Protein AF-A0A3P8FBD0-F1 (afdb_monomer_lite)

Sequence (269 aa):
MYCFRHLASYKILVCGGDGTVGWTLSCLDIVGQDAACNAPPIAPLPLGTGNDLSRVLRWGSGYSSADDPLTILKDVVAAEEVKLDRWTLIVRPEEDFKDETKLALELQTNASNTNEDNSIMIIMNNYFGIGIDADLSLDFHNARSENPSKFNSRIHNKGVYFKIGLRKMINRTICKDLHKQIVVIADGKIVILPPIEGLVVLNILSWGGGANPWNVEKHDDEFVRPTHYDGLLEIVGISGVVHMGQIYSGLGTGIRLAQAAHVILTFLY

Secondary structure (DSSP, 8-state):
-GGGTT-S---EEEEE-HHHHHHHHHHHHHHGGGSSSSS--EEEEE-SS--HHHHHTTS-S---TTS-HHHHHHHHHHPPP-----EEEEE--SSPPPHHHHHHHHHHHTPBP-TTSS-EEEEESSEEEEEHHHHHHHHHHHHHHH-GGG---HHHHHHHHHHHHHHHHHSPPTTTTGGGTEEEEETTEEE---S-SEEEEESSS-BTTTB-SS-TTS--TTS----TTSS-EEEEEE-SHHHHHHHHHTS---EEEEEES-EEEEE--

Foldseek 3Di:
DVVQQEPLADEAEQEEAPQSVQVVVLVLCVCLVSGNHSDYHYQYAHDDQQRQVCVQLVVDLHDDPVDDPVVVVVCRVVDDGDDFDKDKDKDADPDQDDPVRLVVCCVRQVWDDDPPGSITIHIDRWKDKDFPVVVLVVVLVVVCVVCVVQRNDSVSSVVVSVVSLVVCVVDPGPLFQVQVFKWKAAANRTWRDDGARMKMKTLGQAPDRRFGQADQVPDDPQDDRHDSPPLKIWIFGHNGSVSVVCRVVVVHHTHGTDIHNDMDMDTDD

pLDDT: mean 87.76, std 9.87, range [52.25, 98.5]

Structure (mmCIF, N/CA/C/O backbone):
data_AF-A0A3P8FBD0-F1
#
_entry.id   AF-A0A3P8FBD0-F1
#
loop_
_atom_site.group_PDB
_atom_site.id
_atom_site.type_symbol
_atom_site.label_atom_id
_atom_site.label_alt_id
_atom_site.label_comp_id
_atom_site.label_asym_id
_atom_site.label_entity_id
_atom_site.label_seq_id
_atom_site.pdbx_PDB_ins_code
_atom_site.Cartn_x
_atom_site.Cartn_y
_atom_site.Cartn_z
_atom_site.occupancy
_atom_site.B_iso_or_equiv
_atom_site.auth_seq_id
_atom_site.auth_comp_id
_atom_site.auth_asym_id
_atom_site.auth_atom_id
_atom_site.pdbx_PDB_model_num
ATOM 1 N N . MET A 1 1 ? 3.755 12.038 -21.559 1.00 59.47 1 MET A N 1
ATOM 2 C CA . MET A 1 1 ? 3.616 10.704 -22.188 1.00 59.47 1 MET A CA 1
ATOM 3 C C . MET A 1 1 ? 3.269 10.733 -23.672 1.00 59.47 1 MET A C 1
ATOM 5 O O . MET A 1 1 ? 3.667 9.806 -24.360 1.00 59.47 1 MET A O 1
ATOM 9 N N . TYR A 1 2 ? 2.640 11.790 -24.204 1.00 69.00 2 TYR A N 1
ATOM 10 C CA . TYR A 1 2 ? 2.340 11.906 -25.643 1.00 69.00 2 TYR A CA 1
ATOM 11 C C . TYR A 1 2 ? 3.522 11.639 -26.592 1.00 69.00 2 TYR A C 1
ATOM 13 O O . TYR A 1 2 ? 3.312 11.113 -27.678 1.00 69.00 2 TYR A O 1
ATOM 21 N N . CYS A 1 3 ? 4.761 11.931 -26.178 1.00 76.31 3 CYS A N 1
ATOM 22 C CA . CYS A 1 3 ? 5.963 11.657 -26.973 1.00 76.31 3 CYS A CA 1
ATOM 23 C C . CYS A 1 3 ? 6.165 10.168 -27.313 1.00 76.31 3 CYS A C 1
ATOM 25 O O . CYS A 1 3 ? 6.803 9.864 -28.314 1.00 76.31 3 CYS A O 1
ATOM 27 N N . PHE A 1 4 ? 5.624 9.249 -26.505 1.00 82.81 4 PHE A N 1
ATOM 28 C CA . PHE A 1 4 ? 5.796 7.801 -26.670 1.00 82.81 4 PHE A CA 1
ATOM 29 C C . PHE A 1 4 ? 4.550 7.102 -27.224 1.00 82.81 4 PHE A C 1
ATOM 31 O O . PHE A 1 4 ? 4.568 5.889 -27.401 1.00 82.81 4 PHE A O 1
ATOM 38 N N . ARG A 1 5 ? 3.485 7.846 -27.563 1.00 83.69 5 ARG A N 1
ATOM 39 C CA . ARG A 1 5 ? 2.193 7.271 -27.985 1.00 83.69 5 ARG A CA 1
ATOM 40 C C . ARG A 1 5 ? 2.269 6.394 -29.236 1.00 83.69 5 ARG A C 1
ATOM 42 O O . ARG A 1 5 ? 1.379 5.595 -29.461 1.00 83.69 5 ARG A O 1
ATOM 49 N N . HIS A 1 6 ? 3.303 6.545 -30.062 1.00 88.81 6 HIS A N 1
ATOM 50 C CA . HIS A 1 6 ? 3.485 5.747 -31.280 1.00 88.81 6 HIS A CA 1
ATOM 51 C C . HIS A 1 6 ? 4.394 4.526 -31.075 1.00 88.81 6 HIS A C 1
ATOM 53 O O . HIS A 1 6 ? 4.573 3.741 -32.004 1.00 88.81 6 HIS A O 1
ATOM 59 N N . LEU A 1 7 ? 4.987 4.356 -29.889 1.00 90.56 7 LEU A N 1
ATOM 60 C CA . LEU A 1 7 ? 5.794 3.181 -29.578 1.00 90.56 7 LEU A CA 1
ATOM 61 C C . LEU A 1 7 ? 4.883 2.012 -29.202 1.00 90.56 7 LEU A C 1
ATOM 63 O O . LEU A 1 7 ? 4.081 2.118 -28.280 1.00 90.56 7 LEU A O 1
ATOM 67 N N . ALA A 1 8 ? 5.049 0.884 -29.893 1.00 89.88 8 ALA A N 1
ATOM 68 C CA . ALA A 1 8 ? 4.280 -0.333 -29.630 1.00 89.88 8 ALA A CA 1
ATOM 69 C C . ALA A 1 8 ? 4.708 -1.052 -28.337 1.00 89.88 8 ALA A C 1
ATOM 71 O O . ALA A 1 8 ? 3.940 -1.828 -27.778 1.00 89.88 8 ALA A O 1
ATOM 72 N N . SER A 1 9 ? 5.934 -0.814 -27.861 1.00 91.19 9 SER A N 1
ATOM 73 C CA . SER A 1 9 ? 6.461 -1.416 -26.636 1.00 91.19 9 SER A CA 1
ATOM 74 C C . SER A 1 9 ? 7.576 -0.558 -26.044 1.00 91.19 9 SER A C 1
ATOM 76 O O . SER A 1 9 ? 8.459 -0.089 -26.767 1.00 91.19 9 SER A O 1
ATOM 78 N N . TYR A 1 10 ? 7.516 -0.337 -24.733 1.00 92.50 10 TYR A N 1
ATOM 79 C CA . TYR A 1 10 ? 8.551 0.310 -23.932 1.00 92.50 10 TYR A CA 1
ATOM 80 C C . TYR A 1 10 ? 8.331 -0.003 -22.446 1.00 92.50 10 TYR A C 1
ATOM 82 O O . TYR A 1 10 ? 7.222 -0.336 -22.034 1.00 92.50 10 TYR A O 1
ATOM 90 N N . LYS A 1 11 ? 9.387 0.139 -21.639 1.00 94.19 11 LYS A N 1
ATOM 91 C CA . LYS A 1 11 ? 9.337 0.048 -20.172 1.00 94.19 11 LYS A CA 1
ATOM 92 C C . LYS A 1 11 ? 9.642 1.417 -19.567 1.00 94.19 11 LYS A C 1
ATOM 94 O O . LYS A 1 11 ? 10.458 2.163 -20.112 1.00 94.19 11 LYS A O 1
ATOM 99 N N . ILE A 1 12 ? 9.005 1.751 -18.449 1.00 94.69 12 ILE A N 1
ATOM 100 C CA . ILE A 1 12 ? 9.185 3.037 -17.765 1.00 94.69 12 ILE A CA 1
ATOM 101 C C . ILE A 1 12 ? 9.925 2.814 -16.447 1.00 94.69 12 ILE A C 1
ATOM 103 O O . ILE A 1 12 ? 9.426 2.127 -15.563 1.00 94.69 12 ILE A O 1
ATOM 107 N N . LEU A 1 13 ? 11.086 3.445 -16.281 1.00 96.06 13 LEU A N 1
ATOM 108 C CA . LEU A 1 13 ? 11.753 3.543 -14.982 1.00 96.06 13 LEU A CA 1
ATOM 109 C C . LEU A 1 13 ? 11.182 4.737 -14.206 1.00 96.06 13 LEU A C 1
ATOM 111 O O . LEU A 1 13 ? 11.243 5.871 -14.682 1.00 96.06 13 LEU A O 1
ATOM 115 N N . VAL A 1 14 ? 10.643 4.494 -13.011 1.00 96.44 14 VAL A N 1
ATOM 116 C CA . VAL A 1 14 ? 10.040 5.527 -12.157 1.00 96.44 14 VAL A CA 1
ATOM 117 C C . VAL A 1 14 ? 10.903 5.742 -10.921 1.00 96.44 14 VAL A C 1
ATOM 119 O O . VAL A 1 14 ? 10.933 4.908 -10.023 1.00 96.44 14 VAL A O 1
ATOM 122 N N . CYS A 1 15 ? 11.594 6.876 -10.857 1.00 95.31 15 CYS A N 1
ATOM 123 C CA . CYS A 1 15 ? 12.494 7.215 -9.756 1.00 95.31 15 CYS A CA 1
ATOM 124 C C . CYS A 1 15 ? 11.756 8.013 -8.674 1.00 95.31 15 CYS A C 1
ATOM 126 O O . CYS A 1 15 ? 11.525 9.210 -8.837 1.00 95.31 15 CYS A O 1
ATOM 128 N N . GLY A 1 16 ? 11.382 7.372 -7.564 1.00 94.56 16 GLY A N 1
ATOM 129 C CA . GLY A 1 16 ? 10.575 8.023 -6.530 1.00 94.56 16 GLY A CA 1
ATOM 130 C C . GLY A 1 16 ? 10.151 7.103 -5.386 1.00 94.56 16 GLY A C 1
ATOM 131 O O . GLY A 1 16 ? 10.731 6.043 -5.174 1.00 94.56 16 GLY A O 1
ATOM 132 N N . GLY A 1 17 ? 9.152 7.535 -4.616 1.00 93.31 17 GLY A N 1
ATOM 133 C CA . GLY A 1 17 ? 8.457 6.679 -3.644 1.00 93.31 17 GLY A CA 1
ATOM 134 C C . GLY A 1 17 ? 7.112 6.185 -4.182 1.00 93.31 17 GLY A C 1
ATOM 135 O O . GLY A 1 17 ? 6.750 6.492 -5.317 1.00 93.31 17 GLY A O 1
ATOM 136 N N . ASP A 1 18 ? 6.330 5.502 -3.342 1.00 92.38 18 ASP A N 1
ATOM 137 C CA . ASP A 1 18 ? 5.018 4.944 -3.714 1.00 92.38 18 ASP A CA 1
ATOM 138 C C . ASP A 1 18 ? 4.068 5.983 -4.341 1.00 92.38 18 ASP A C 1
ATOM 140 O O . ASP A 1 18 ? 3.409 5.696 -5.335 1.00 92.38 18 ASP A O 1
ATOM 144 N N . GLY A 1 19 ? 4.061 7.224 -3.838 1.00 90.75 19 GLY A N 1
ATOM 145 C CA . GLY A 1 19 ? 3.248 8.307 -4.408 1.00 90.75 19 GLY A CA 1
ATOM 146 C C . GLY A 1 19 ? 3.644 8.698 -5.839 1.00 90.75 19 GLY A C 1
ATOM 147 O O . GLY A 1 19 ? 2.777 8.946 -6.671 1.00 90.75 19 GLY A O 1
ATOM 148 N N . THR A 1 20 ? 4.942 8.699 -6.165 1.00 93.62 20 THR A N 1
ATOM 149 C CA . THR A 1 20 ? 5.432 8.975 -7.530 1.00 93.62 20 THR A CA 1
ATOM 150 C C . THR A 1 20 ? 5.030 7.859 -8.491 1.00 93.62 20 THR A C 1
ATOM 152 O O . THR A 1 20 ? 4.658 8.120 -9.637 1.00 93.62 20 THR A O 1
ATOM 155 N N . VAL A 1 21 ? 5.076 6.613 -8.016 1.00 94.38 21 VAL A N 1
ATOM 156 C CA . VAL A 1 21 ? 4.637 5.451 -8.790 1.00 94.38 21 VAL A CA 1
ATOM 157 C C . VAL A 1 21 ? 3.129 5.508 -9.036 1.00 94.38 21 VAL A C 1
ATOM 159 O O . VAL A 1 21 ? 2.703 5.407 -10.184 1.00 94.38 21 VAL A O 1
ATOM 162 N N . GLY A 1 22 ? 2.331 5.773 -7.998 1.00 92.69 22 GLY A N 1
ATOM 163 C CA . GLY A 1 22 ? 0.877 5.921 -8.115 1.00 92.69 22 GLY A CA 1
ATOM 164 C C . GLY A 1 22 ? 0.451 7.068 -9.037 1.00 92.69 22 GLY A C 1
ATOM 165 O O . GLY A 1 22 ? -0.453 6.897 -9.854 1.00 92.69 22 GLY A O 1
ATOM 166 N N . TRP A 1 23 ? 1.142 8.210 -8.980 1.00 90.94 23 TRP A N 1
ATOM 167 C CA . TRP A 1 23 ? 0.923 9.315 -9.918 1.00 90.94 23 TRP A CA 1
ATOM 168 C C . TRP A 1 23 ? 1.225 8.906 -11.366 1.00 90.94 23 TRP A C 1
ATOM 170 O O . TRP A 1 23 ? 0.432 9.178 -12.263 1.00 90.94 23 TRP A O 1
ATOM 180 N N . THR A 1 24 ? 2.331 8.188 -11.593 1.00 92.19 24 THR A N 1
ATOM 181 C CA . THR A 1 24 ? 2.701 7.707 -12.935 1.00 92.19 24 THR A CA 1
ATOM 182 C C . THR A 1 24 ? 1.646 6.754 -13.499 1.00 92.19 24 THR A C 1
ATOM 184 O O . THR A 1 24 ? 1.263 6.891 -14.660 1.00 92.19 24 THR A O 1
ATOM 187 N N . LEU A 1 25 ? 1.146 5.826 -12.677 1.00 92.12 25 LEU A N 1
ATOM 188 C CA . LEU A 1 25 ? 0.053 4.918 -13.035 1.00 92.12 25 LEU A CA 1
ATOM 189 C C . LEU A 1 25 ? -1.235 5.684 -13.375 1.00 92.12 25 LEU A C 1
ATOM 191 O O . LEU A 1 25 ? -1.861 5.404 -14.390 1.00 92.12 25 LEU A O 1
ATOM 195 N N . SER A 1 26 ? -1.575 6.711 -12.595 1.00 88.38 26 SER A N 1
ATOM 196 C CA . SER A 1 26 ? -2.748 7.557 -12.863 1.00 88.38 26 SER A CA 1
ATOM 197 C C . SER A 1 26 ? -2.603 8.329 -14.181 1.00 88.38 26 SER A C 1
ATOM 199 O O . SER A 1 26 ? -3.545 8.440 -14.960 1.00 88.38 26 SER A O 1
ATOM 201 N N . CYS A 1 27 ? -1.399 8.826 -14.491 1.00 87.25 27 CYS A N 1
ATOM 202 C CA . CYS A 1 27 ? -1.122 9.431 -15.794 1.00 87.25 27 CYS A CA 1
ATOM 203 C C . CYS A 1 27 ? -1.259 8.430 -16.949 1.00 87.25 27 CYS A C 1
ATOM 205 O O . CYS A 1 27 ? -1.707 8.828 -18.023 1.00 87.25 27 CYS A O 1
ATOM 207 N N . LEU A 1 28 ? -0.863 7.167 -16.749 1.00 88.62 28 LEU A N 1
ATOM 208 C CA . LEU A 1 28 ? -1.015 6.106 -17.748 1.00 88.62 28 LEU A CA 1
ATOM 209 C C . LEU A 1 28 ? -2.481 5.806 -18.043 1.00 88.62 28 LEU A C 1
ATOM 211 O O . LEU A 1 28 ? -2.826 5.674 -19.213 1.00 88.62 28 LEU A O 1
ATOM 215 N N . ASP A 1 29 ? -3.341 5.788 -17.025 1.00 86.31 29 ASP A N 1
ATOM 216 C CA . ASP A 1 29 ? -4.780 5.568 -17.215 1.00 86.31 29 ASP A CA 1
ATOM 217 C C . ASP A 1 29 ? -5.412 6.646 -18.107 1.00 86.31 29 ASP A C 1
ATOM 219 O O . ASP A 1 29 ? -6.255 6.346 -18.949 1.00 86.31 29 ASP A O 1
ATOM 223 N N . ILE A 1 30 ? -4.968 7.900 -17.959 1.00 82.94 30 ILE A N 1
ATOM 224 C CA . ILE A 1 30 ? -5.482 9.046 -18.725 1.00 82.94 30 ILE A CA 1
ATOM 225 C C . ILE A 1 30 ? -5.024 8.996 -20.187 1.00 82.94 30 ILE A C 1
ATOM 227 O O . ILE A 1 30 ? -5.805 9.268 -21.093 1.00 82.94 30 ILE A O 1
ATOM 231 N N . VAL A 1 31 ? -3.745 8.700 -20.434 1.00 81.44 31 VAL A N 1
ATOM 232 C CA . VAL A 1 31 ? -3.141 8.815 -21.779 1.00 81.44 31 VAL A CA 1
ATOM 233 C C . VAL A 1 31 ? -3.115 7.501 -22.559 1.00 81.44 31 VAL A C 1
ATOM 235 O O . VAL A 1 31 ? -2.844 7.516 -23.759 1.00 81.44 31 VAL A O 1
ATOM 238 N N . GLY A 1 32 ? -3.347 6.368 -21.893 1.00 78.44 32 GLY A N 1
ATOM 239 C CA . GLY A 1 32 ? -3.187 5.032 -22.463 1.00 78.44 32 GLY A CA 1
ATOM 240 C C . GLY A 1 32 ? -4.184 4.707 -23.573 1.00 78.44 32 GLY A C 1
ATOM 241 O O . GLY A 1 32 ? -3.870 3.892 -24.432 1.00 78.44 32 GLY A O 1
ATOM 242 N N . GLN A 1 33 ? -5.347 5.367 -23.603 1.00 78.75 33 GLN A N 1
ATOM 243 C CA . GLN A 1 33 ? -6.371 5.142 -24.634 1.00 78.75 33 GLN A CA 1
ATOM 244 C C . GLN A 1 33 ? -5.914 5.568 -26.038 1.00 78.75 33 GLN A C 1
ATOM 246 O O . GLN A 1 33 ? -6.304 4.945 -27.022 1.00 78.75 33 GLN A O 1
ATOM 251 N N . ASP A 1 34 ? -5.047 6.582 -26.123 1.00 81.44 34 ASP A N 1
ATOM 252 C CA . ASP A 1 34 ? -4.544 7.148 -27.383 1.00 81.44 34 ASP A CA 1
ATOM 253 C C . ASP A 1 34 ? -3.117 6.675 -27.731 1.00 81.44 34 ASP A C 1
ATOM 255 O O . ASP A 1 34 ? -2.467 7.218 -28.635 1.00 81.44 34 ASP A O 1
ATOM 259 N N . ALA A 1 35 ? -2.587 5.698 -26.991 1.00 85.69 35 ALA A N 1
ATOM 260 C CA . ALA A 1 35 ? -1.250 5.150 -27.187 1.00 85.69 35 ALA A CA 1
ATOM 261 C C . ALA A 1 35 ? -1.290 3.827 -27.971 1.00 85.69 35 ALA A C 1
ATOM 263 O O . ALA A 1 35 ? -2.264 3.094 -27.946 1.00 85.69 35 ALA A O 1
ATOM 264 N N . ALA A 1 36 ? -0.205 3.491 -28.668 1.00 88.12 36 ALA A N 1
ATOM 265 C CA . ALA A 1 36 ? -0.014 2.177 -29.284 1.00 88.12 36 ALA A CA 1
ATOM 266 C C . ALA A 1 36 ? 0.324 1.094 -28.240 1.00 88.12 36 ALA A C 1
ATOM 268 O O . ALA A 1 36 ? 0.125 -0.092 -28.491 1.00 88.12 36 ALA A O 1
ATOM 269 N N . CYS A 1 37 ? 0.839 1.504 -27.077 1.00 88.06 37 CYS A N 1
ATOM 270 C CA . CYS A 1 37 ? 1.079 0.659 -25.914 1.00 88.06 37 CYS A CA 1
ATOM 271 C C . CYS A 1 37 ? 0.204 1.155 -24.754 1.00 88.06 37 CYS A C 1
ATOM 273 O O . CYS A 1 37 ? 0.529 2.152 -24.110 1.00 88.06 37 CYS A O 1
ATOM 275 N N . ASN A 1 38 ? -0.910 0.466 -24.506 1.00 84.56 38 ASN A N 1
ATOM 276 C CA . ASN A 1 38 ? -1.945 0.936 -23.574 1.00 84.56 38 ASN A CA 1
ATOM 277 C C . ASN A 1 38 ? -1.580 0.706 -22.098 1.00 84.56 38 ASN A C 1
ATOM 279 O O . ASN A 1 38 ? -2.126 1.366 -21.221 1.00 84.56 38 ASN A O 1
ATOM 283 N N . ALA A 1 39 ? -0.673 -0.235 -21.820 1.00 88.12 39 ALA A N 1
ATOM 284 C CA . ALA A 1 39 ? -0.264 -0.615 -20.468 1.00 88.12 39 ALA A CA 1
ATOM 285 C C . ALA A 1 39 ? 1.240 -0.958 -20.426 1.00 88.12 39 ALA A C 1
ATOM 287 O O . ALA A 1 39 ? 1.603 -2.127 -20.285 1.00 88.12 39 ALA A O 1
ATOM 288 N N . PRO A 1 40 ? 2.134 0.032 -20.606 1.00 93.00 40 PRO A N 1
ATOM 289 C CA . PRO A 1 40 ? 3.572 -0.199 -20.535 1.00 93.00 40 PRO A CA 1
ATOM 290 C C . PRO A 1 40 ? 3.987 -0.627 -19.113 1.00 93.00 40 PRO A C 1
ATOM 292 O O . PRO A 1 40 ? 3.540 -0.013 -18.137 1.00 93.00 40 PRO A O 1
ATOM 295 N N . PRO A 1 41 ? 4.881 -1.621 -18.967 1.00 94.94 41 PRO A N 1
ATOM 296 C CA . PRO A 1 41 ? 5.419 -2.007 -17.669 1.00 94.94 41 PRO A CA 1
ATOM 297 C C . PRO A 1 41 ? 6.180 -0.865 -16.995 1.00 94.94 41 PRO A C 1
ATOM 299 O O . PRO A 1 41 ? 6.892 -0.088 -17.645 1.00 94.94 41 PRO A O 1
ATOM 302 N N . ILE A 1 42 ? 6.087 -0.816 -15.667 1.00 95.75 42 ILE A N 1
ATOM 303 C CA . ILE A 1 42 ? 6.813 0.141 -14.835 1.00 95.75 42 ILE A CA 1
ATOM 304 C C . ILE A 1 42 ? 7.820 -0.574 -13.929 1.00 95.75 42 ILE A C 1
ATOM 306 O O . ILE A 1 42 ? 7.535 -1.621 -13.353 1.00 95.75 42 ILE A O 1
ATOM 310 N N . ALA A 1 43 ? 8.997 0.019 -13.773 1.00 96.94 43 ALA A N 1
ATOM 311 C CA . ALA A 1 43 ? 10.028 -0.415 -12.844 1.00 96.94 43 ALA A CA 1
ATOM 312 C C . ALA A 1 43 ? 10.253 0.696 -11.807 1.00 96.94 43 ALA A C 1
ATOM 314 O O . ALA A 1 43 ? 10.765 1.763 -12.162 1.00 96.94 43 ALA A O 1
ATOM 315 N N . PRO A 1 44 ? 9.840 0.514 -10.542 1.00 96.19 44 PRO A N 1
ATOM 316 C CA . PRO A 1 44 ? 10.011 1.539 -9.525 1.00 96.19 44 PRO A CA 1
ATOM 317 C C . PRO A 1 44 ? 11.426 1.506 -8.932 1.00 96.19 44 PRO A C 1
ATOM 319 O O . PRO A 1 44 ? 11.795 0.554 -8.247 1.00 96.19 44 PRO A O 1
ATOM 322 N N . LEU A 1 45 ? 12.193 2.581 -9.124 1.00 95.62 45 LEU A N 1
ATOM 323 C CA . LEU A 1 45 ? 13.455 2.811 -8.426 1.00 95.62 45 LEU A CA 1
ATOM 324 C C . LEU A 1 45 ? 13.172 3.487 -7.069 1.00 95.62 45 LEU A C 1
ATOM 326 O O . LEU A 1 45 ? 12.734 4.644 -7.045 1.00 95.62 45 LEU A O 1
ATOM 330 N N . PRO A 1 46 ? 13.426 2.802 -5.939 1.00 94.69 46 PRO A N 1
ATOM 331 C CA . PRO A 1 46 ? 12.932 3.218 -4.629 1.00 94.69 46 PRO A CA 1
ATOM 332 C C . PRO A 1 46 ? 13.747 4.374 -4.020 1.00 94.69 46 PRO A C 1
ATOM 334 O O . PRO A 1 46 ? 14.701 4.179 -3.268 1.00 94.69 46 PRO A O 1
ATOM 337 N N . LEU A 1 47 ? 13.361 5.614 -4.311 1.00 92.44 47 LEU A N 1
ATOM 338 C CA . LEU A 1 47 ? 13.960 6.831 -3.739 1.00 92.44 47 LEU A CA 1
ATOM 339 C C . LEU A 1 47 ? 13.197 7.362 -2.510 1.00 92.44 47 LEU A C 1
ATOM 341 O O . LEU A 1 47 ? 13.674 8.267 -1.826 1.00 92.44 47 LEU A O 1
ATOM 345 N N . GLY A 1 48 ? 12.014 6.815 -2.216 1.00 88.62 48 GLY A N 1
ATOM 346 C CA . GLY A 1 48 ? 11.185 7.196 -1.071 1.00 88.62 48 GLY A CA 1
ATOM 347 C C . GLY A 1 48 ? 11.636 6.591 0.266 1.00 88.62 48 GLY A C 1
ATOM 348 O O . GLY A 1 48 ? 12.702 5.991 0.389 1.00 88.62 48 GLY A O 1
ATOM 349 N N . THR A 1 49 ? 10.810 6.755 1.308 1.00 86.06 49 THR A N 1
ATOM 350 C CA . THR A 1 49 ? 11.069 6.184 2.650 1.00 86.06 49 THR A CA 1
ATOM 351 C C . THR A 1 49 ? 10.382 4.831 2.875 1.00 86.06 49 THR A C 1
ATOM 353 O O . THR A 1 49 ? 11.007 3.940 3.455 1.00 86.06 49 THR A O 1
ATOM 356 N N . GLY A 1 50 ? 9.124 4.680 2.439 1.00 86.62 50 GLY A N 1
ATOM 357 C CA . GLY A 1 50 ? 8.350 3.437 2.574 1.00 86.62 50 GLY A CA 1
ATOM 358 C C . GLY A 1 50 ? 8.767 2.402 1.529 1.00 86.62 50 GLY A C 1
ATOM 359 O O . GLY A 1 50 ? 9.398 1.392 1.870 1.00 86.62 50 GLY A O 1
ATOM 360 N N . ASN A 1 51 ? 8.525 2.745 0.259 1.00 94.88 51 ASN A N 1
ATOM 361 C CA . ASN A 1 51 ? 8.841 1.958 -0.936 1.00 94.88 51 ASN A CA 1
ATOM 362 C C . ASN A 1 51 ? 8.187 0.572 -0.897 1.00 94.88 51 ASN A C 1
ATOM 364 O O . ASN A 1 51 ? 8.810 -0.421 -1.272 1.00 94.88 51 ASN A O 1
ATOM 368 N N . ASP A 1 52 ? 6.959 0.498 -0.388 1.00 96.50 52 ASP A N 1
ATOM 369 C CA . ASP A 1 52 ? 6.232 -0.755 -0.181 1.00 96.50 52 ASP A CA 1
ATOM 370 C C . ASP A 1 52 ? 6.013 -1.497 -1.504 1.00 96.50 52 ASP A C 1
ATOM 372 O O . ASP A 1 52 ? 6.292 -2.694 -1.597 1.00 96.50 52 ASP A O 1
ATOM 376 N N . LEU A 1 53 ? 5.654 -0.775 -2.567 1.00 96.12 53 LEU A N 1
ATOM 377 C CA . LEU A 1 53 ? 5.472 -1.367 -3.889 1.00 96.12 53 LEU A CA 1
ATOM 378 C C . LEU A 1 53 ? 6.794 -1.895 -4.472 1.00 96.12 53 LEU A C 1
ATOM 380 O O . LEU A 1 53 ? 6.842 -3.020 -4.964 1.00 96.12 53 LEU A O 1
ATOM 384 N N . SER A 1 54 ? 7.901 -1.150 -4.353 1.00 96.62 54 SER A N 1
ATOM 385 C CA . SER A 1 54 ? 9.224 -1.635 -4.788 1.00 96.62 54 SER A CA 1
ATOM 386 C C . SER A 1 54 ? 9.682 -2.872 -4.017 1.00 96.62 54 SER A C 1
ATOM 388 O O . SER A 1 54 ? 10.325 -3.741 -4.601 1.00 96.62 54 SER A O 1
ATOM 390 N N . ARG A 1 55 ? 9.358 -2.987 -2.722 1.00 95.88 55 ARG A N 1
ATOM 391 C CA . ARG A 1 55 ? 9.677 -4.185 -1.925 1.00 95.88 55 ARG A CA 1
ATOM 392 C C . ARG A 1 55 ? 8.942 -5.408 -2.459 1.00 95.88 55 ARG A C 1
ATOM 394 O O . ARG A 1 55 ? 9.572 -6.443 -2.659 1.00 95.88 55 ARG A O 1
ATOM 401 N N . VAL A 1 56 ? 7.642 -5.273 -2.720 1.00 95.50 56 VAL A N 1
ATOM 402 C CA . VAL A 1 56 ? 6.793 -6.368 -3.221 1.00 95.50 56 VAL A CA 1
ATOM 403 C C . VAL A 1 56 ? 7.196 -6.778 -4.636 1.00 95.50 56 VAL A C 1
ATOM 405 O O . VAL A 1 56 ? 7.311 -7.969 -4.919 1.00 95.50 56 VAL A O 1
ATOM 408 N N . LEU A 1 57 ? 7.528 -5.804 -5.485 1.00 95.44 57 LEU A N 1
ATOM 409 C CA . LEU A 1 57 ? 8.023 -6.022 -6.847 1.00 95.44 57 LEU A CA 1
ATOM 410 C C . LEU A 1 57 ? 9.527 -6.349 -6.917 1.00 95.44 57 LEU A C 1
ATOM 412 O O . LEU A 1 57 ? 10.087 -6.426 -8.004 1.00 95.44 57 LEU A O 1
ATOM 416 N N . ARG A 1 58 ? 10.190 -6.550 -5.769 1.00 94.62 58 ARG A N 1
ATOM 417 C CA . ARG A 1 58 ? 11.603 -6.959 -5.646 1.00 94.62 58 ARG A CA 1
ATOM 418 C C . ARG A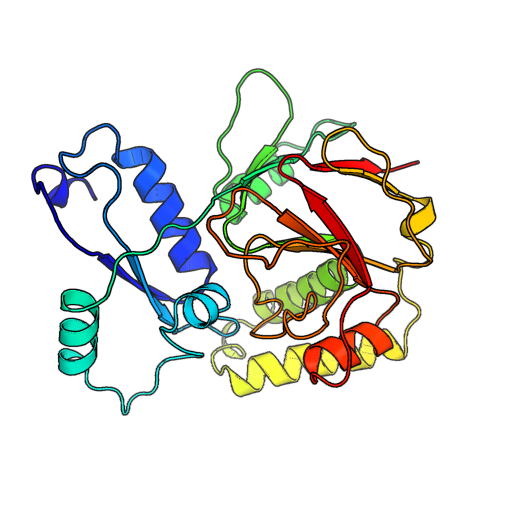 1 58 ? 12.647 -5.978 -6.199 1.00 94.62 58 ARG A C 1
ATOM 420 O O . ARG A 1 58 ? 13.808 -6.343 -6.337 1.00 94.62 58 ARG A O 1
ATOM 427 N N . TRP A 1 59 ? 12.283 -4.713 -6.385 1.00 94.81 59 TRP A N 1
ATOM 428 C CA . TRP A 1 59 ? 13.216 -3.609 -6.667 1.00 94.81 59 TRP A CA 1
ATOM 429 C C . TRP A 1 59 ? 13.929 -3.085 -5.414 1.00 94.81 59 TRP A C 1
ATOM 431 O O . TRP A 1 59 ? 14.813 -2.233 -5.484 1.00 94.81 59 TRP A O 1
ATOM 441 N N . GLY A 1 60 ? 13.552 -3.611 -4.248 1.00 92.81 60 GLY A N 1
ATOM 442 C CA . GLY A 1 60 ? 14.245 -3.388 -2.991 1.00 92.81 60 GLY A CA 1
ATOM 443 C C . GLY A 1 60 ? 13.682 -2.244 -2.153 1.00 92.81 60 GLY A C 1
ATOM 444 O O . GLY A 1 60 ? 12.682 -1.602 -2.463 1.00 92.81 60 GLY A O 1
ATOM 445 N N . SER A 1 61 ? 14.335 -2.034 -1.011 1.00 92.06 61 SER A N 1
ATOM 446 C CA . SER A 1 61 ? 13.880 -1.121 0.046 1.00 92.06 61 SER A CA 1
ATOM 447 C C . SER A 1 61 ? 14.294 0.340 -0.157 1.00 92.06 61 SER A C 1
ATOM 449 O O . SER A 1 61 ? 13.746 1.244 0.483 1.00 92.06 61 SER A O 1
ATOM 451 N N . GLY A 1 62 ? 15.278 0.579 -1.017 1.00 90.88 62 GLY A N 1
ATOM 452 C CA . GLY A 1 62 ? 15.675 1.903 -1.455 1.00 90.88 62 GLY A CA 1
ATOM 453 C C . GLY A 1 62 ? 17.062 1.959 -2.076 1.00 90.88 62 GLY A C 1
ATOM 454 O O . GLY A 1 62 ? 17.911 1.134 -1.762 1.00 90.88 62 GLY A O 1
ATOM 455 N N . TYR A 1 63 ? 17.267 2.963 -2.916 1.00 87.69 63 TYR A N 1
ATOM 456 C CA . TYR A 1 63 ? 18.479 3.197 -3.698 1.00 87.69 63 TYR A CA 1
ATOM 457 C C . TYR A 1 63 ? 19.650 3.708 -2.845 1.00 87.69 63 TYR A C 1
ATOM 459 O O . TYR A 1 63 ? 19.455 4.469 -1.886 1.00 87.69 63 TYR A O 1
ATOM 467 N N . SER A 1 64 ? 20.867 3.313 -3.205 1.00 79.62 64 SER A N 1
ATOM 468 C CA . SER A 1 64 ? 22.129 3.810 -2.661 1.00 79.62 64 SER A CA 1
ATOM 469 C C . SER A 1 64 ? 22.959 4.468 -3.763 1.00 79.62 64 SER A C 1
ATOM 471 O O . SER A 1 64 ? 22.936 4.042 -4.909 1.00 79.62 64 SER A O 1
ATOM 473 N N . SER A 1 65 ? 23.780 5.464 -3.420 1.00 72.44 65 SER A N 1
ATOM 474 C CA . SER A 1 65 ? 24.715 6.088 -4.374 1.00 72.44 65 SER A CA 1
ATOM 475 C C . SER A 1 65 ? 25.810 5.140 -4.884 1.00 72.44 65 SER A C 1
ATOM 477 O O . SER A 1 65 ? 26.594 5.524 -5.745 1.00 72.44 65 SER A O 1
ATOM 479 N N . ALA A 1 66 ? 25.904 3.935 -4.316 1.00 75.00 66 ALA A N 1
ATOM 480 C CA . ALA A 1 66 ? 26.778 2.867 -4.790 1.00 75.00 66 ALA A CA 1
ATOM 481 C C . ALA A 1 66 ? 26.177 2.075 -5.966 1.00 75.00 66 ALA A C 1
ATOM 483 O O . ALA A 1 66 ? 26.905 1.333 -6.623 1.00 75.00 66 ALA A O 1
ATOM 484 N N . ASP A 1 67 ? 24.875 2.220 -6.228 1.00 79.88 67 ASP A N 1
ATOM 485 C CA . ASP A 1 67 ? 24.185 1.483 -7.280 1.00 79.88 67 ASP A CA 1
ATOM 486 C C . ASP A 1 67 ? 24.427 2.167 -8.636 1.00 79.88 67 ASP A C 1
ATOM 488 O O . ASP A 1 67 ? 24.004 3.307 -8.873 1.00 79.88 67 ASP A O 1
ATOM 492 N N . ASP A 1 68 ? 25.122 1.460 -9.529 1.00 87.75 68 ASP A N 1
ATOM 493 C CA . ASP A 1 68 ? 25.464 1.932 -10.870 1.00 87.75 68 ASP A CA 1
ATOM 494 C C . ASP A 1 68 ? 24.206 2.079 -11.756 1.00 87.75 68 ASP A C 1
ATOM 496 O O . ASP A 1 68 ? 23.499 1.091 -11.992 1.00 87.75 68 ASP A O 1
ATOM 500 N N . PRO A 1 69 ? 23.930 3.278 -12.312 1.00 89.81 69 PRO A N 1
ATOM 501 C CA . PRO A 1 69 ? 22.769 3.503 -13.169 1.00 89.81 69 PRO A CA 1
ATOM 502 C C . PRO A 1 69 ? 22.698 2.579 -14.389 1.00 89.81 69 PRO A C 1
ATOM 504 O O . PRO A 1 69 ? 21.602 2.198 -14.800 1.00 89.81 69 PRO A O 1
ATOM 507 N N . LEU A 1 70 ? 23.838 2.195 -14.979 1.00 92.25 70 LEU A N 1
ATOM 508 C CA . LEU A 1 70 ? 23.838 1.289 -16.134 1.00 92.25 70 LEU A CA 1
ATOM 509 C C . LEU A 1 70 ? 23.378 -0.117 -15.755 1.00 92.25 70 LEU A C 1
ATOM 511 O O . LEU A 1 70 ? 22.683 -0.762 -16.539 1.00 92.25 70 LEU A O 1
ATOM 515 N N . THR A 1 71 ? 23.745 -0.585 -14.567 1.00 92.12 71 THR A N 1
ATOM 516 C CA . THR A 1 71 ? 23.280 -1.866 -14.029 1.00 92.12 71 THR A CA 1
ATOM 517 C C . THR A 1 71 ? 21.769 -1.843 -13.817 1.00 92.12 71 THR A C 1
ATOM 519 O O . THR A 1 71 ? 21.079 -2.713 -14.339 1.00 92.12 71 THR A O 1
ATOM 522 N N . ILE A 1 72 ? 21.232 -0.777 -13.215 1.00 92.44 72 ILE A N 1
ATOM 523 C CA . ILE A 1 72 ? 19.779 -0.606 -13.043 1.00 92.44 72 ILE A CA 1
ATOM 524 C C . ILE A 1 72 ? 19.050 -0.651 -14.389 1.00 92.44 72 ILE A C 1
ATOM 526 O O . ILE A 1 72 ? 18.035 -1.327 -14.523 1.00 92.44 72 ILE A O 1
ATOM 530 N N . LEU A 1 73 ? 19.557 0.042 -15.413 1.00 94.06 73 LEU A N 1
ATOM 531 C CA . LEU A 1 73 ? 18.927 0.027 -16.736 1.00 94.06 73 LEU A CA 1
ATOM 532 C C . LEU A 1 73 ? 18.950 -1.366 -17.378 1.00 94.06 73 LEU A C 1
ATOM 534 O O . LEU A 1 73 ? 17.972 -1.750 -18.019 1.00 94.06 73 LEU A O 1
ATOM 538 N N . LYS A 1 74 ? 20.029 -2.139 -17.196 1.00 95.00 74 LYS A N 1
ATOM 539 C CA . LYS A 1 74 ? 20.087 -3.539 -17.650 1.00 95.00 74 LYS A CA 1
ATOM 540 C C . LYS A 1 74 ? 19.056 -4.398 -16.926 1.00 95.00 74 LYS A C 1
ATOM 542 O O . LYS A 1 74 ? 18.365 -5.170 -17.590 1.00 95.00 74 LYS A O 1
ATOM 547 N N . ASP A 1 75 ? 18.909 -4.215 -15.617 1.00 94.69 75 ASP A N 1
ATOM 548 C CA . ASP A 1 75 ? 17.918 -4.933 -14.816 1.00 94.69 75 ASP A CA 1
ATOM 549 C C . ASP A 1 75 ? 16.495 -4.603 -15.280 1.00 94.69 75 ASP A C 1
ATOM 551 O O . ASP A 1 75 ? 15.692 -5.506 -15.473 1.00 94.69 75 ASP A O 1
ATOM 555 N N . VAL A 1 76 ? 16.186 -3.333 -15.570 1.00 95.62 76 VAL A N 1
ATOM 556 C CA . VAL A 1 76 ? 14.881 -2.914 -16.126 1.00 95.62 76 VAL A CA 1
ATOM 557 C C . VAL A 1 76 ? 14.598 -3.586 -17.468 1.00 95.62 76 VAL A C 1
ATOM 559 O O . VAL A 1 76 ? 13.490 -4.077 -17.700 1.00 95.62 76 VAL A O 1
ATOM 562 N N . VAL A 1 77 ? 15.591 -3.628 -18.359 1.00 94.75 77 VAL A N 1
ATOM 563 C CA . VAL A 1 77 ? 15.449 -4.284 -19.666 1.00 94.75 77 VAL A CA 1
ATOM 564 C C . VAL A 1 77 ? 15.182 -5.781 -19.488 1.00 94.75 77 VAL A C 1
ATOM 566 O O . VAL A 1 77 ? 14.250 -6.298 -20.108 1.00 94.75 77 VAL A O 1
ATOM 569 N N . ALA A 1 78 ? 15.933 -6.449 -18.611 1.00 95.56 78 ALA A N 1
ATOM 570 C CA . ALA A 1 78 ? 15.852 -7.890 -18.374 1.00 95.56 78 ALA A CA 1
ATOM 571 C C . ALA A 1 78 ? 14.694 -8.330 -17.458 1.00 95.56 78 ALA A C 1
ATOM 573 O O . ALA A 1 78 ? 14.380 -9.517 -17.423 1.00 95.56 78 ALA A O 1
ATOM 574 N N . ALA A 1 79 ? 14.072 -7.406 -16.721 1.00 95.94 79 ALA A N 1
ATOM 575 C CA . ALA A 1 79 ? 13.054 -7.725 -15.728 1.00 95.94 79 ALA A CA 1
ATOM 576 C C . ALA A 1 79 ? 11.837 -8.436 -16.333 1.00 95.94 79 ALA A C 1
ATOM 578 O O . ALA A 1 79 ? 11.348 -8.065 -17.408 1.00 95.94 79 ALA A O 1
ATOM 579 N N . GLU A 1 80 ? 11.333 -9.414 -15.582 1.00 95.25 80 GLU A N 1
ATOM 580 C CA . GLU A 1 80 ? 10.048 -10.060 -15.826 1.00 95.25 80 GLU A CA 1
ATOM 581 C C . GLU A 1 80 ? 8.899 -9.082 -15.565 1.00 95.25 80 GLU A C 1
ATOM 583 O O . GLU A 1 80 ? 8.934 -8.275 -14.632 1.00 95.25 80 GLU A O 1
ATOM 588 N N . GLU A 1 81 ? 7.875 -9.160 -16.407 1.00 95.12 81 GLU A N 1
ATOM 589 C CA . GLU A 1 81 ? 6.666 -8.361 -16.271 1.00 95.12 81 GLU A CA 1
ATOM 590 C C . GLU A 1 81 ? 5.665 -9.100 -15.387 1.00 95.12 81 GLU A C 1
ATOM 592 O O . GLU A 1 81 ? 5.310 -10.248 -15.648 1.00 95.12 81 GLU A O 1
ATOM 597 N N . VAL A 1 82 ? 5.190 -8.422 -14.346 1.00 95.06 82 VAL A N 1
ATOM 598 C CA . VAL A 1 82 ? 4.161 -8.937 -13.441 1.00 95.06 82 VAL A CA 1
ATOM 599 C C . VAL A 1 82 ? 2.943 -8.027 -13.471 1.00 95.06 82 VAL A C 1
ATOM 601 O O . VAL A 1 82 ? 3.050 -6.828 -13.739 1.00 95.06 82 VAL A O 1
ATOM 604 N N . LYS A 1 83 ? 1.772 -8.605 -13.208 1.00 95.88 83 LYS A N 1
ATOM 605 C CA . LYS A 1 83 ? 0.529 -7.845 -13.072 1.00 95.88 83 LYS A CA 1
ATOM 606 C C . LYS A 1 83 ? 0.437 -7.241 -11.677 1.00 95.88 83 LYS A C 1
ATOM 608 O O . LYS A 1 83 ? 0.984 -7.796 -10.734 1.00 95.88 83 LYS A O 1
ATOM 613 N N . LEU A 1 84 ? -0.274 -6.125 -11.576 1.00 96.12 84 LEU A N 1
ATOM 614 C CA . LEU A 1 84 ? -0.626 -5.477 -10.321 1.00 96.12 84 LEU A CA 1
ATOM 615 C C . LEU A 1 84 ? -2.108 -5.131 -10.379 1.00 96.12 84 LEU A C 1
ATOM 617 O O . LEU A 1 84 ? -2.521 -4.364 -11.253 1.00 96.12 84 LEU A O 1
ATOM 621 N N . ASP A 1 85 ? -2.881 -5.670 -9.448 1.00 97.06 85 ASP A N 1
ATOM 622 C CA . ASP A 1 85 ? -4.261 -5.260 -9.259 1.00 97.06 85 ASP A CA 1
ATOM 623 C C . ASP A 1 85 ? -4.301 -3.830 -8.732 1.00 97.06 85 ASP A C 1
ATOM 625 O O . ASP A 1 85 ? -3.452 -3.392 -7.952 1.00 97.06 85 ASP A O 1
ATOM 629 N N . ARG A 1 86 ? -5.279 -3.065 -9.204 1.00 95.19 86 ARG A N 1
ATOM 630 C CA . ARG A 1 86 ? -5.486 -1.672 -8.817 1.00 95.19 86 ARG A CA 1
ATOM 631 C C . ARG A 1 86 ? -6.953 -1.490 -8.504 1.00 95.19 86 ARG A C 1
ATOM 633 O O . ARG A 1 86 ? -7.814 -1.863 -9.297 1.00 95.19 86 ARG A O 1
ATOM 640 N N . TRP A 1 87 ? -7.220 -0.910 -7.347 1.00 95.69 87 TRP A N 1
ATOM 641 C CA . TRP A 1 87 ? -8.541 -0.931 -6.742 1.00 95.69 87 TRP A CA 1
ATOM 642 C C . TRP A 1 87 ? -9.169 0.448 -6.746 1.00 95.69 87 TRP A C 1
ATOM 644 O O . TRP A 1 87 ? -8.504 1.438 -6.451 1.00 95.69 87 TRP A O 1
ATOM 654 N N . THR A 1 88 ? -10.464 0.522 -7.033 1.00 93.50 88 THR A N 1
ATOM 655 C CA . THR A 1 88 ? -11.225 1.764 -6.900 1.00 93.50 88 THR A CA 1
ATOM 656 C C . THR A 1 88 ? -11.814 1.849 -5.498 1.00 93.50 88 THR A C 1
ATOM 658 O O . THR A 1 88 ? -12.688 1.067 -5.132 1.00 93.50 88 THR A O 1
ATOM 661 N N . LEU A 1 89 ? -11.355 2.824 -4.719 1.00 92.69 89 LEU A N 1
ATOM 662 C CA . LEU A 1 89 ? -11.962 3.202 -3.452 1.00 92.69 89 LEU A CA 1
ATOM 663 C C . LEU A 1 89 ? -12.994 4.299 -3.707 1.00 92.69 89 LEU A C 1
ATOM 665 O O . LEU A 1 89 ? -12.642 5.384 -4.167 1.00 92.69 89 LEU A O 1
ATOM 669 N N . ILE A 1 90 ? -14.255 4.015 -3.384 1.00 91.19 90 ILE A N 1
ATOM 670 C CA . ILE A 1 90 ? -15.358 4.971 -3.501 1.00 91.19 90 ILE A CA 1
ATOM 671 C C . ILE A 1 90 ? -15.730 5.453 -2.102 1.00 91.19 90 ILE A C 1
ATOM 673 O O . ILE A 1 90 ? -16.274 4.694 -1.300 1.00 91.19 90 ILE A O 1
ATOM 677 N N . VAL A 1 91 ? -15.455 6.722 -1.815 1.00 88.56 91 VAL A N 1
ATOM 678 C CA . VAL A 1 91 ? -15.842 7.371 -0.560 1.00 88.56 91 VAL A CA 1
ATOM 679 C C . VAL A 1 91 ? -17.159 8.095 -0.784 1.00 88.56 91 VAL A C 1
ATOM 681 O O . VAL A 1 91 ? -17.208 9.013 -1.596 1.00 88.56 91 VAL A O 1
ATOM 684 N N . ARG A 1 92 ? -18.215 7.692 -0.072 1.00 86.75 92 ARG A N 1
ATOM 685 C CA . ARG A 1 92 ? -19.528 8.352 -0.101 1.00 86.75 92 ARG A CA 1
ATOM 686 C C . ARG A 1 92 ? -19.752 9.081 1.220 1.00 86.75 92 ARG A C 1
ATOM 688 O O . ARG A 1 92 ? -19.976 8.405 2.225 1.00 86.75 92 ARG A O 1
ATOM 695 N N . PRO A 1 93 ? -19.620 10.413 1.253 1.00 79.94 93 PRO A N 1
ATOM 696 C CA . PRO A 1 93 ? -19.891 11.167 2.463 1.00 79.94 93 PRO A CA 1
ATOM 697 C C . PRO A 1 93 ? -21.409 11.288 2.681 1.00 79.94 93 PRO A C 1
ATOM 699 O O . PRO A 1 93 ? -22.182 11.240 1.726 1.00 79.94 93 PRO A O 1
ATOM 702 N N . GLU A 1 94 ? -21.837 11.419 3.936 1.00 73.00 94 GLU A N 1
ATOM 703 C CA . GLU A 1 94 ? -23.251 11.658 4.266 1.00 73.00 94 GLU A CA 1
ATOM 704 C C . GLU A 1 94 ? -23.662 13.115 4.012 1.00 73.00 94 GLU A C 1
ATOM 706 O O . GLU A 1 94 ? -24.769 13.377 3.551 1.00 73.00 94 GLU A O 1
ATOM 711 N N . GLU A 1 95 ? -22.747 14.051 4.271 1.00 74.25 95 GLU A N 1
ATOM 712 C CA . GLU A 1 95 ? -22.877 15.462 3.915 1.00 74.25 95 GLU A CA 1
ATOM 713 C C . GLU A 1 95 ? -21.900 15.812 2.797 1.00 74.25 95 GLU A C 1
ATOM 715 O O . GLU A 1 95 ? -20.783 15.296 2.739 1.00 74.25 95 GLU A O 1
ATOM 720 N N . ASP A 1 96 ? -22.294 16.739 1.933 1.00 69.88 96 ASP A N 1
ATOM 721 C CA . ASP A 1 96 ? -21.439 17.211 0.854 1.00 69.88 96 ASP A CA 1
ATOM 722 C C . ASP A 1 96 ? -20.114 17.747 1.411 1.00 69.88 96 ASP A C 1
ATOM 724 O O . ASP A 1 96 ? -20.078 18.602 2.304 1.00 69.88 96 ASP A O 1
ATOM 728 N N . PHE A 1 97 ? -18.995 17.262 0.865 1.00 66.44 97 PHE A N 1
ATOM 729 C CA . PHE A 1 97 ? -17.707 17.880 1.149 1.00 66.44 97 PHE A CA 1
ATOM 730 C C . PHE A 1 97 ? -17.772 19.354 0.752 1.00 66.44 97 PHE A C 1
ATOM 732 O O . PHE A 1 97 ? -18.193 19.686 -0.354 1.00 66.44 97 PHE A O 1
ATOM 739 N N . LYS A 1 98 ? -17.277 20.242 1.621 1.00 70.00 98 LYS A N 1
ATOM 740 C CA . LYS A 1 98 ? -17.003 21.625 1.214 1.00 70.00 98 LYS A CA 1
ATOM 741 C C . LYS A 1 98 ? -16.078 21.606 -0.004 1.00 70.00 98 LYS A C 1
ATOM 743 O O . LYS A 1 98 ? -15.107 20.844 -0.005 1.00 70.00 98 LYS A O 1
ATOM 748 N N . ASP A 1 99 ? -16.328 22.477 -0.980 1.00 72.12 99 ASP A N 1
ATOM 749 C CA . ASP A 1 99 ? -15.579 22.531 -2.247 1.00 72.12 99 ASP A CA 1
ATOM 750 C C . ASP A 1 99 ? -14.053 22.546 -2.046 1.00 72.12 99 ASP A C 1
ATOM 752 O O . ASP A 1 99 ? -13.318 21.849 -2.741 1.00 72.12 99 ASP A O 1
ATOM 756 N N . GLU A 1 100 ? -13.565 23.271 -1.035 1.00 72.69 100 GLU A N 1
ATOM 757 C CA . GLU A 1 100 ? -12.137 23.330 -0.692 1.00 72.69 100 GLU A CA 1
ATOM 758 C C . GLU A 1 100 ? -11.572 21.979 -0.225 1.00 72.69 100 GLU A C 1
ATOM 760 O O . GLU A 1 100 ? -10.457 21.604 -0.588 1.00 72.69 100 GLU A O 1
ATOM 765 N N . THR A 1 101 ? -12.334 21.231 0.578 1.00 70.38 101 THR A N 1
ATOM 766 C CA . THR A 1 101 ? -11.938 19.904 1.073 1.00 70.38 101 THR A CA 1
ATOM 767 C C . THR A 1 101 ? -11.965 18.878 -0.050 1.00 70.38 101 THR A C 1
ATOM 769 O O . THR A 1 101 ? -11.047 18.064 -0.153 1.00 70.38 101 THR A O 1
ATOM 772 N N . LYS A 1 102 ? -12.976 18.955 -0.921 1.00 71.94 102 LYS A N 1
ATOM 773 C CA . LYS A 1 102 ? -13.087 18.106 -2.107 1.00 71.94 102 LYS A CA 1
ATOM 774 C C . LYS A 1 102 ? -11.897 18.324 -3.044 1.00 71.94 102 LYS A C 1
ATOM 776 O O . LYS A 1 102 ? -11.196 17.367 -3.359 1.00 71.94 102 LYS A O 1
ATOM 781 N N . LEU A 1 103 ? -11.583 19.581 -3.369 1.00 71.88 103 LEU A N 1
ATOM 782 C CA . LEU A 1 103 ? -10.442 19.940 -4.216 1.00 71.88 103 LEU A CA 1
ATOM 783 C C . LEU A 1 103 ? -9.099 19.502 -3.612 1.00 71.88 103 LEU A C 1
ATOM 785 O O . LEU A 1 103 ? -8.228 18.992 -4.316 1.00 71.88 103 LEU A O 1
ATOM 789 N N . ALA A 1 104 ? -8.914 19.680 -2.301 1.00 72.69 104 ALA A N 1
ATOM 790 C CA . ALA A 1 104 ? -7.702 19.229 -1.624 1.00 72.69 104 ALA A CA 1
ATOM 791 C C . ALA A 1 104 ? -7.541 17.703 -1.706 1.00 72.69 104 ALA A C 1
ATOM 793 O O . ALA A 1 104 ? -6.434 17.222 -1.960 1.00 72.69 104 ALA A O 1
ATOM 794 N N . LEU A 1 105 ? -8.630 16.946 -1.533 1.00 70.94 105 LEU A N 1
ATOM 795 C CA . LEU A 1 105 ? -8.594 15.490 -1.631 1.00 70.94 105 LEU A CA 1
ATOM 796 C C . LEU A 1 105 ? -8.324 15.039 -3.069 1.00 70.94 105 LEU A C 1
ATOM 798 O O . LEU A 1 105 ? -7.493 14.156 -3.272 1.00 70.94 105 LEU A O 1
ATOM 802 N N . GLU A 1 106 ? -8.936 15.684 -4.063 1.00 73.06 106 GLU A N 1
ATOM 803 C CA . GLU A 1 106 ? -8.688 15.432 -5.488 1.00 73.06 106 GLU A CA 1
ATOM 804 C C . GLU A 1 106 ? -7.208 15.605 -5.846 1.00 73.06 106 GLU A C 1
ATOM 806 O O . GLU A 1 106 ? -6.590 14.698 -6.410 1.00 73.06 106 GLU A O 1
ATOM 811 N N . LEU A 1 107 ? -6.604 16.724 -5.439 1.00 70.00 107 LEU A N 1
ATOM 812 C CA . LEU A 1 107 ? -5.192 17.012 -5.699 1.00 70.00 107 LEU A CA 1
ATOM 813 C C . LEU A 1 107 ? -4.248 16.033 -4.992 1.00 70.00 107 LEU A C 1
ATOM 815 O O . LEU A 1 107 ? -3.222 15.651 -5.552 1.00 70.00 107 LEU A O 1
ATOM 819 N N . GLN A 1 108 ? -4.565 15.631 -3.760 1.00 67.81 108 GLN A N 1
ATOM 820 C CA . GLN A 1 108 ? -3.702 14.741 -2.978 1.00 67.81 108 GLN A CA 1
ATOM 821 C C . GLN A 1 108 ? -3.789 13.280 -3.421 1.00 67.81 108 GLN A C 1
ATOM 823 O O . GLN A 1 108 ? -2.809 12.544 -3.297 1.00 67.81 108 GLN A O 1
ATOM 828 N N . THR A 1 109 ? -4.947 12.854 -3.920 1.00 66.88 109 THR A N 1
ATOM 829 C CA . THR A 1 109 ? -5.224 11.444 -4.230 1.00 66.88 109 THR A CA 1
ATOM 830 C C . THR A 1 109 ? -5.223 11.139 -5.726 1.00 66.88 109 THR A C 1
ATOM 832 O O . THR A 1 109 ? -5.309 9.972 -6.099 1.00 66.88 109 THR A O 1
ATOM 835 N N . ASN A 1 110 ? -5.081 12.162 -6.579 1.00 67.25 110 ASN A N 1
ATOM 836 C CA . ASN A 1 110 ? -5.327 12.075 -8.022 1.00 67.25 110 ASN A CA 1
ATOM 837 C C . ASN A 1 110 ? -6.706 11.459 -8.332 1.00 67.25 110 ASN A C 1
ATOM 839 O O . ASN A 1 110 ? -6.844 10.695 -9.288 1.00 67.25 110 ASN A O 1
ATOM 843 N N . ALA A 1 111 ? -7.710 11.748 -7.497 1.00 68.88 111 ALA A N 1
ATOM 844 C CA . ALA A 1 111 ? -9.062 11.240 -7.681 1.00 68.88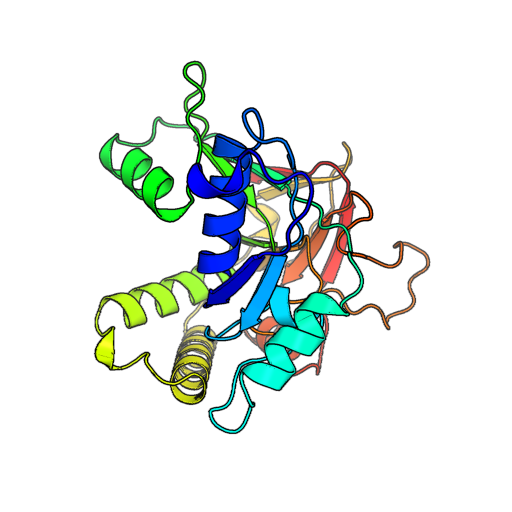 111 ALA A CA 1
ATOM 845 C C . ALA A 1 111 ? -9.706 11.821 -8.946 1.00 68.88 111 ALA A C 1
ATOM 847 O O . ALA A 1 111 ? -9.540 12.999 -9.265 1.00 68.88 111 ALA A O 1
ATOM 848 N N . SER A 1 112 ? -10.471 10.993 -9.656 1.00 63.03 112 SER A N 1
ATOM 849 C CA . SER A 1 112 ? -11.285 11.414 -10.798 1.00 63.03 112 SER A CA 1
ATOM 850 C C . SER A 1 112 ? -12.709 11.747 -10.352 1.00 63.03 112 SER A C 1
ATOM 852 O O . SER A 1 112 ? -13.302 11.008 -9.566 1.00 63.03 112 SER A O 1
ATOM 854 N N . ASN A 1 113 ? -13.269 12.832 -10.888 1.00 54.94 113 ASN A N 1
ATOM 855 C CA . ASN A 1 113 ? -14.629 13.282 -10.595 1.00 54.94 113 ASN A CA 1
ATOM 856 C C . ASN A 1 113 ? -15.662 12.419 -11.350 1.00 54.94 113 ASN A C 1
ATOM 858 O O . ASN A 1 113 ? -15.503 12.187 -12.551 1.00 54.94 113 ASN A O 1
ATOM 862 N N . THR A 1 114 ? -16.738 11.990 -10.686 1.00 53.34 114 THR A N 1
ATOM 863 C CA . THR A 1 114 ? -17.975 11.571 -11.369 1.00 53.34 114 THR A CA 1
ATOM 864 C C . THR A 1 114 ? -19.039 12.617 -11.147 1.00 53.34 114 THR A C 1
ATOM 866 O O . THR A 1 114 ? -19.440 12.869 -10.019 1.00 53.34 114 THR A O 1
ATOM 869 N N . ASN A 1 115 ? -19.519 13.200 -12.241 1.00 52.25 115 ASN A N 1
ATOM 870 C CA . ASN A 1 115 ? -20.427 14.348 -12.248 1.00 52.25 115 ASN A CA 1
ATOM 871 C C . ASN A 1 115 ? -21.859 14.056 -11.742 1.00 52.25 115 ASN A C 1
ATOM 873 O O . ASN A 1 115 ? -22.746 14.868 -11.984 1.00 52.25 115 ASN A O 1
ATOM 877 N N . GLU A 1 116 ? -22.114 12.929 -11.071 1.00 57.59 116 GLU A N 1
ATOM 878 C CA . GLU A 1 116 ? -23.477 12.493 -10.715 1.00 57.59 116 GLU A CA 1
ATOM 879 C C . GLU A 1 116 ? -23.670 12.109 -9.238 1.00 57.59 116 GLU A C 1
ATOM 881 O O . GLU A 1 116 ? -24.807 11.980 -8.797 1.00 57.59 116 GLU A O 1
ATOM 886 N N . ASP A 1 117 ? -22.600 11.984 -8.448 1.00 63.56 117 ASP A N 1
ATOM 887 C CA . ASP A 1 117 ? -22.671 11.604 -7.031 1.00 63.56 117 ASP A CA 1
ATOM 888 C C . ASP A 1 117 ? -21.544 12.330 -6.273 1.00 63.56 117 ASP A C 1
ATOM 890 O O . ASP A 1 117 ? -20.424 12.423 -6.782 1.00 63.56 117 ASP A O 1
ATOM 894 N N . ASN A 1 118 ? -21.791 12.832 -5.054 1.00 70.50 118 ASN A N 1
ATOM 895 C CA . ASN A 1 118 ? -20.776 13.509 -4.216 1.00 70.50 118 ASN A CA 1
ATOM 896 C C . ASN A 1 118 ? -19.680 12.562 -3.696 1.00 70.50 118 ASN A C 1
ATOM 898 O O . ASN A 1 118 ? -18.878 12.902 -2.825 1.00 70.50 118 ASN A O 1
ATOM 902 N N . SER A 1 119 ? -19.627 11.370 -4.278 1.00 78.94 119 SER A N 1
ATOM 903 C CA . SER A 1 119 ? -18.592 10.380 -4.109 1.00 78.94 119 SER A CA 1
ATOM 904 C C . SER A 1 119 ? -17.230 10.840 -4.627 1.00 78.94 119 SER A C 1
ATOM 906 O O . SER A 1 119 ? -17.116 11.489 -5.668 1.00 78.94 119 SER A O 1
ATOM 908 N N . ILE A 1 120 ? -16.180 10.425 -3.923 1.00 82.50 120 ILE A N 1
ATOM 909 C CA . ILE A 1 120 ? -14.793 10.603 -4.349 1.00 82.50 120 ILE A CA 1
ATOM 910 C C . ILE A 1 120 ? -14.231 9.237 -4.723 1.00 82.50 120 ILE A C 1
ATOM 912 O O . ILE A 1 120 ? -14.317 8.293 -3.935 1.00 82.50 120 ILE A O 1
ATOM 916 N N . MET A 1 121 ? -13.654 9.137 -5.921 1.00 85.19 121 MET A N 1
ATOM 917 C CA . MET A 1 121 ? -13.047 7.907 -6.424 1.00 85.19 121 MET A CA 1
ATOM 918 C C . MET A 1 121 ? -11.532 7.996 -6.450 1.00 85.19 121 MET A C 1
ATOM 920 O O . MET A 1 121 ? -10.956 8.783 -7.195 1.00 85.19 121 MET A O 1
ATOM 924 N N . ILE A 1 122 ? -10.893 7.140 -5.664 1.00 87.94 122 ILE A N 1
ATOM 925 C CA . ILE A 1 122 ? -9.442 7.081 -5.515 1.00 87.94 122 ILE A CA 1
ATOM 926 C C . ILE A 1 122 ? -8.959 5.746 -6.066 1.00 87.94 122 ILE A C 1
ATOM 928 O O . ILE A 1 122 ? -9.514 4.700 -5.726 1.00 87.94 122 ILE A O 1
ATOM 932 N N . ILE A 1 123 ? -7.897 5.758 -6.873 1.00 91.25 123 ILE A N 1
ATOM 933 C CA . ILE A 1 123 ? -7.234 4.514 -7.265 1.00 91.25 123 ILE A CA 1
ATOM 934 C C . ILE A 1 123 ? -6.193 4.133 -6.214 1.00 91.25 123 ILE A C 1
ATOM 936 O O . ILE A 1 123 ? -5.185 4.813 -6.016 1.00 91.25 123 ILE A O 1
ATOM 940 N N . MET A 1 124 ? -6.433 3.011 -5.549 1.00 93.75 124 MET A N 1
ATOM 941 C CA . MET A 1 124 ? -5.554 2.421 -4.558 1.00 93.75 124 MET A CA 1
ATOM 942 C C . MET A 1 124 ? -4.633 1.384 -5.207 1.00 93.75 124 MET A C 1
ATOM 944 O O . MET A 1 124 ? -5.089 0.398 -5.782 1.00 93.75 124 MET A O 1
ATOM 948 N N . ASN A 1 125 ? -3.323 1.591 -5.054 1.00 94.94 125 ASN A N 1
ATOM 949 C CA . ASN A 1 125 ? -2.300 0.666 -5.559 1.00 94.94 125 ASN A CA 1
ATOM 950 C C . ASN A 1 125 ? -1.715 -0.240 -4.465 1.00 94.94 125 ASN A C 1
ATOM 952 O O . ASN A 1 125 ? -1.305 -1.354 -4.761 1.00 94.94 125 ASN A O 1
ATOM 956 N N . ASN A 1 126 ? -1.661 0.222 -3.210 1.00 95.75 126 ASN A N 1
ATOM 957 C CA . ASN A 1 126 ? -0.969 -0.502 -2.139 1.00 95.75 126 ASN A CA 1
ATOM 958 C C . ASN A 1 126 ? -1.938 -0.979 -1.060 1.00 95.75 126 ASN A C 1
ATOM 960 O O . ASN A 1 126 ? -2.114 -2.177 -0.866 1.00 95.75 126 ASN A O 1
ATOM 964 N N . TYR A 1 127 ? -2.524 -0.040 -0.324 1.00 95.62 127 TYR A N 1
ATOM 965 C CA . TYR A 1 127 ? -3.418 -0.311 0.794 1.00 95.62 127 TYR A CA 1
ATOM 966 C C . TYR A 1 127 ? -4.110 0.979 1.237 1.00 95.62 127 TYR A C 1
ATOM 968 O O . TYR A 1 127 ? -3.637 2.080 0.933 1.00 95.62 127 TYR A O 1
ATOM 976 N N . PHE A 1 128 ? -5.192 0.841 1.998 1.00 93.44 128 PHE A N 1
ATOM 977 C CA . PHE A 1 128 ? -5.800 1.927 2.761 1.00 93.44 128 PHE A CA 1
ATOM 978 C C . PHE A 1 128 ? -6.018 1.476 4.207 1.00 93.44 128 PHE A C 1
ATOM 980 O O . PHE A 1 128 ? -6.193 0.288 4.478 1.00 93.44 128 PHE A O 1
ATOM 987 N N . GLY A 1 129 ? -5.995 2.420 5.144 1.00 93.69 129 GLY A N 1
ATOM 988 C CA . GLY A 1 129 ? -6.187 2.141 6.563 1.00 93.69 129 GLY A CA 1
ATOM 989 C C . GLY A 1 129 ? -7.103 3.161 7.223 1.00 93.69 129 GLY A C 1
ATOM 990 O O . GLY A 1 129 ? -7.153 4.319 6.810 1.00 93.69 129 GLY A O 1
ATOM 991 N N . ILE A 1 130 ? -7.814 2.728 8.261 1.00 94.12 130 ILE A N 1
ATOM 992 C CA . ILE A 1 130 ? -8.595 3.578 9.165 1.00 94.12 130 ILE A CA 1
ATOM 993 C C . ILE A 1 130 ? -8.231 3.272 10.619 1.00 94.12 130 ILE A C 1
ATOM 995 O O . ILE A 1 130 ? -7.740 2.189 10.951 1.00 94.12 130 ILE A O 1
ATOM 999 N N . GLY A 1 131 ? -8.498 4.228 11.502 1.00 93.38 131 GLY A N 1
ATOM 1000 C CA . GLY A 1 131 ? -8.170 4.113 12.916 1.00 93.38 131 GLY A CA 1
ATOM 1001 C C . GLY A 1 131 ? -6.695 4.403 13.186 1.00 93.38 131 GLY A C 1
ATOM 1002 O O . GLY A 1 131 ? -6.129 5.351 12.644 1.00 93.38 131 GLY A O 1
ATOM 1003 N N . ILE A 1 132 ? -6.073 3.598 14.042 1.00 90.00 132 ILE A N 1
ATOM 1004 C CA . ILE A 1 132 ? -4.787 3.932 14.663 1.00 90.00 132 ILE A CA 1
ATOM 1005 C C . ILE A 1 132 ? -3.617 4.125 13.685 1.00 90.00 132 ILE A C 1
ATOM 1007 O O . ILE A 1 132 ? -2.759 4.975 13.918 1.00 90.00 132 ILE A O 1
ATOM 1011 N N . ASP A 1 133 ? -3.598 3.375 12.579 1.00 87.56 133 ASP A N 1
ATOM 1012 C CA . ASP A 1 133 ? -2.606 3.530 11.506 1.00 87.56 133 ASP A CA 1
ATOM 1013 C C . ASP A 1 133 ? -2.767 4.873 10.783 1.00 87.56 133 ASP A C 1
ATOM 1015 O O . ASP A 1 133 ? -1.809 5.632 10.617 1.00 87.56 133 ASP A O 1
ATOM 1019 N N . ALA A 1 134 ? -4.005 5.202 10.404 1.00 88.81 134 ALA A N 1
ATOM 1020 C CA . ALA A 1 134 ? -4.326 6.458 9.737 1.00 88.81 134 ALA A CA 1
ATOM 1021 C C . ALA A 1 134 ? -3.993 7.660 10.630 1.00 88.81 134 ALA A C 1
ATOM 1023 O O . ALA A 1 134 ? -3.392 8.630 10.175 1.00 88.81 134 ALA A O 1
ATOM 1024 N N . ASP A 1 135 ? -4.306 7.557 11.921 1.00 87.94 135 ASP A N 1
ATOM 1025 C CA . ASP A 1 135 ? -4.009 8.576 12.923 1.00 87.94 135 ASP A CA 1
ATOM 1026 C C . ASP A 1 135 ? -2.486 8.790 13.085 1.00 87.94 135 ASP A C 1
ATOM 1028 O O . ASP A 1 135 ? -2.002 9.918 13.183 1.00 87.94 135 ASP A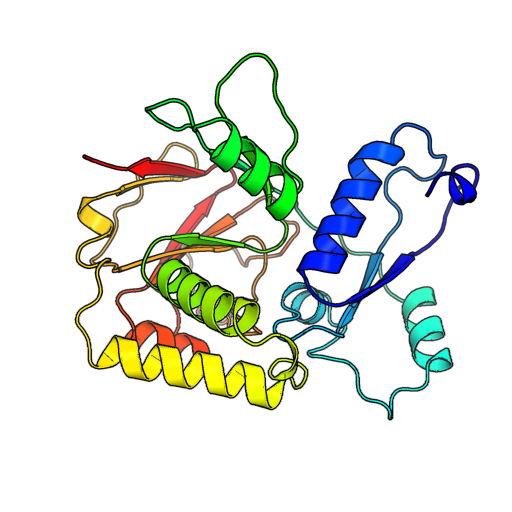 O 1
ATOM 1032 N N . LEU A 1 136 ? -1.673 7.728 13.099 1.00 86.00 136 LEU A N 1
ATOM 1033 C CA . LEU A 1 136 ? -0.203 7.848 13.119 1.00 86.00 136 LEU A CA 1
ATOM 1034 C C . LEU A 1 136 ? 0.366 8.435 11.829 1.00 86.00 136 LEU A C 1
ATOM 1036 O O . LEU A 1 136 ? 1.275 9.269 11.866 1.00 86.00 136 LEU A O 1
ATOM 1040 N N . SER A 1 137 ? -0.175 8.002 10.695 1.00 86.88 137 SER A N 1
ATOM 1041 C CA . SER A 1 137 ? 0.215 8.488 9.377 1.00 86.88 137 SER A CA 1
ATOM 1042 C C . SER A 1 137 ? -0.102 9.977 9.210 1.00 86.88 137 SER A C 1
ATOM 1044 O O . SER A 1 137 ? 0.709 10.705 8.635 1.00 86.88 137 SER A O 1
ATOM 1046 N N . LEU A 1 138 ? -1.211 10.453 9.787 1.00 85.88 138 LEU A N 1
ATOM 1047 C CA . LEU A 1 138 ? -1.579 11.868 9.828 1.00 85.88 138 LEU A CA 1
ATOM 1048 C C . LEU A 1 138 ? -0.574 12.700 10.635 1.00 85.88 138 LEU A C 1
ATOM 1050 O O . LEU A 1 138 ? -0.078 13.711 10.142 1.00 85.88 138 LEU A O 1
ATOM 1054 N N . ASP A 1 139 ? -0.203 12.256 11.837 1.00 86.31 139 ASP A N 1
ATOM 1055 C CA . ASP A 1 139 ? 0.800 12.954 12.654 1.00 86.31 139 ASP A CA 1
ATOM 1056 C C . ASP A 1 139 ? 2.165 13.023 11.960 1.00 86.31 139 ASP A C 1
ATOM 1058 O O . ASP A 1 139 ? 2.848 14.051 12.000 1.00 86.31 139 ASP A O 1
ATOM 1062 N N . PHE A 1 140 ? 2.571 11.936 11.298 1.00 86.69 140 PHE A N 1
ATOM 1063 C CA . PHE A 1 140 ? 3.803 11.916 10.515 1.00 86.69 140 PHE A CA 1
ATOM 1064 C C . PHE A 1 140 ? 3.731 12.883 9.329 1.00 86.69 140 PHE A C 1
ATOM 1066 O O . PHE A 1 140 ? 4.696 13.609 9.070 1.00 86.69 140 PHE A O 1
ATOM 1073 N N . HIS A 1 141 ? 2.597 12.917 8.624 1.00 85.31 141 HIS A N 1
ATOM 1074 C CA . HIS A 1 141 ? 2.365 13.850 7.527 1.00 85.31 141 HIS A CA 1
ATOM 1075 C C . HIS A 1 141 ? 2.460 15.302 8.005 1.00 85.31 141 HIS A C 1
ATOM 1077 O O . HIS A 1 141 ? 3.208 16.080 7.417 1.00 85.31 141 HIS A O 1
ATOM 1083 N N . ASN A 1 142 ? 1.794 15.649 9.107 1.00 86.38 142 ASN A N 1
ATOM 1084 C CA . ASN A 1 142 ? 1.821 16.996 9.677 1.00 86.38 142 ASN A CA 1
ATOM 1085 C C . ASN A 1 142 ? 3.247 17.415 10.060 1.00 86.38 142 ASN A C 1
ATOM 1087 O O . ASN A 1 142 ? 3.725 18.460 9.619 1.00 86.38 142 ASN A O 1
ATOM 1091 N N . ALA A 1 143 ? 3.983 16.553 10.772 1.00 85.25 143 ALA A N 1
ATOM 1092 C CA . ALA A 1 143 ? 5.376 16.818 11.138 1.00 85.25 143 ALA A CA 1
ATOM 1093 C C . ALA A 1 143 ? 6.276 17.039 9.908 1.00 85.25 143 ALA A C 1
ATOM 1095 O O . ALA A 1 143 ? 7.182 17.882 9.931 1.00 85.25 143 ALA A O 1
ATOM 1096 N N . ARG A 1 144 ? 6.025 16.290 8.826 1.00 84.38 144 ARG A N 1
ATOM 1097 C CA . ARG A 1 144 ? 6.736 16.425 7.552 1.00 84.38 144 ARG A CA 1
ATOM 1098 C C . ARG A 1 144 ? 6.398 17.725 6.832 1.00 84.38 144 ARG A C 1
ATOM 1100 O O . ARG A 1 144 ? 7.316 18.379 6.340 1.00 84.38 144 ARG A O 1
ATOM 1107 N N . SER A 1 145 ? 5.125 18.092 6.780 1.00 82.81 145 SER A N 1
ATOM 1108 C CA . SER A 1 145 ? 4.642 19.312 6.128 1.00 82.81 145 SER A CA 1
ATOM 1109 C C . SER A 1 145 ? 5.116 20.576 6.851 1.00 82.81 145 SER A C 1
ATOM 1111 O O . SER A 1 145 ? 5.462 21.557 6.199 1.00 82.81 145 SER A O 1
ATOM 1113 N N . GLU A 1 146 ? 5.240 20.535 8.180 1.00 86.06 146 GLU A N 1
ATOM 1114 C CA . GLU A 1 146 ? 5.784 21.641 8.978 1.00 86.06 146 GLU A CA 1
ATOM 1115 C C . GLU A 1 146 ? 7.291 21.859 8.773 1.00 86.06 146 GLU A C 1
ATOM 1117 O O . GLU A 1 146 ? 7.774 22.987 8.861 1.00 86.06 146 GLU A O 1
ATOM 1122 N N . ASN A 1 147 ? 8.069 20.795 8.533 1.00 84.06 147 ASN A N 1
ATOM 1123 C CA . ASN A 1 147 ? 9.529 20.885 8.426 1.00 84.06 147 ASN A CA 1
ATOM 1124 C C . ASN A 1 147 ? 10.120 20.065 7.256 1.00 84.06 147 ASN A C 1
ATOM 1126 O O . ASN A 1 147 ? 10.977 19.211 7.508 1.00 84.06 147 ASN A O 1
ATOM 1130 N N . PRO A 1 148 ? 9.778 20.325 5.978 1.00 82.69 148 PRO A N 1
ATOM 1131 C CA . PRO A 1 148 ? 10.156 19.445 4.865 1.00 82.69 148 PRO A CA 1
ATOM 1132 C C . PRO A 1 148 ? 11.667 19.196 4.741 1.00 82.69 148 PRO A C 1
ATOM 1134 O O . PRO A 1 148 ? 12.095 18.081 4.450 1.00 82.69 148 PRO A O 1
ATOM 1137 N N . SER A 1 149 ? 12.493 20.206 5.043 1.00 84.50 149 SER A N 1
ATOM 1138 C CA . SER A 1 149 ? 13.960 20.126 4.975 1.00 84.50 149 SER A CA 1
ATOM 1139 C C . SER A 1 149 ? 14.585 19.119 5.948 1.00 84.50 149 SER A C 1
ATOM 1141 O O . SER A 1 149 ? 15.712 18.674 5.727 1.00 84.50 149 SER A O 1
ATOM 1143 N N . LYS A 1 150 ? 13.867 18.722 7.007 1.00 80.81 150 LYS A N 1
ATOM 1144 C CA . LYS A 1 150 ? 14.321 17.703 7.967 1.00 80.81 150 LYS A CA 1
ATOM 1145 C C . LYS A 1 150 ? 14.026 16.276 7.496 1.00 80.81 150 LYS A C 1
ATOM 1147 O O . LYS A 1 150 ? 14.622 15.341 8.019 1.00 80.81 150 LYS A O 1
ATOM 1152 N N . PHE A 1 151 ? 13.182 16.094 6.476 1.00 81.44 151 PHE A N 1
ATOM 1153 C CA . PHE A 1 151 ? 12.700 14.778 6.032 1.00 81.44 151 PHE A CA 1
ATOM 1154 C C . PHE A 1 151 ? 13.458 14.207 4.823 1.00 81.44 151 PHE A C 1
ATOM 1156 O O . PHE A 1 151 ? 12.936 13.383 4.069 1.00 81.44 151 PHE A O 1
ATOM 1163 N N . ASN A 1 152 ? 14.720 14.609 4.656 1.00 80.06 152 ASN A N 1
ATOM 1164 C CA . ASN A 1 152 ? 15.573 14.208 3.532 1.00 80.06 152 ASN A CA 1
ATOM 1165 C C . ASN A 1 152 ? 16.347 12.897 3.770 1.00 80.06 152 ASN A C 1
ATOM 1167 O O . ASN A 1 152 ? 17.094 12.454 2.902 1.00 80.06 152 ASN A O 1
ATOM 1171 N N . SER A 1 153 ? 16.194 12.265 4.939 1.00 83.00 153 SER A N 1
ATOM 1172 C CA . SER A 1 153 ? 16.881 11.016 5.284 1.00 83.00 153 SER A CA 1
ATOM 1173 C C . SER A 1 153 ? 15.893 9.923 5.671 1.00 83.00 153 SER A C 1
ATOM 1175 O O . SER A 1 153 ? 15.100 10.087 6.596 1.00 83.00 153 SER A O 1
ATOM 1177 N N . ARG A 1 154 ? 15.993 8.759 5.014 1.00 82.56 154 ARG A N 1
ATOM 1178 C CA . ARG A 1 154 ? 15.143 7.586 5.290 1.00 82.56 154 ARG A CA 1
ATOM 1179 C C . ARG A 1 154 ? 15.242 7.125 6.747 1.00 82.56 154 ARG A C 1
ATOM 1181 O O . ARG A 1 154 ? 14.223 6.812 7.355 1.00 82.56 154 ARG A O 1
ATOM 1188 N N . ILE A 1 155 ? 16.453 7.108 7.313 1.00 81.56 155 ILE A N 1
ATOM 1189 C CA . ILE A 1 155 ? 16.689 6.697 8.708 1.00 81.56 155 ILE A CA 1
ATOM 1190 C C . ILE A 1 155 ? 16.017 7.683 9.665 1.00 81.56 155 ILE A C 1
ATOM 1192 O O . ILE A 1 155 ? 15.318 7.267 10.587 1.00 81.56 155 ILE A O 1
ATOM 1196 N N . HIS A 1 156 ? 16.184 8.985 9.415 1.00 82.88 156 HIS A N 1
ATOM 1197 C CA . HIS A 1 156 ? 15.550 10.018 10.229 1.00 82.88 156 HIS A CA 1
ATOM 1198 C C . HIS A 1 156 ? 14.025 9.906 10.178 1.00 82.88 156 HIS A C 1
ATOM 1200 O O . HIS A 1 156 ? 13.378 9.865 11.220 1.00 82.88 156 HIS A O 1
ATOM 1206 N N . ASN A 1 157 ? 13.462 9.759 8.978 1.00 84.06 157 ASN A N 1
ATOM 1207 C CA . ASN A 1 157 ? 12.023 9.634 8.771 1.00 84.06 157 ASN A CA 1
ATOM 1208 C C . ASN A 1 157 ? 11.447 8.424 9.520 1.00 84.06 157 ASN A C 1
ATOM 1210 O O . ASN A 1 157 ? 10.451 8.557 10.230 1.00 84.06 157 ASN A O 1
ATOM 1214 N N . LYS A 1 158 ? 12.111 7.263 9.447 1.00 82.81 158 LYS A N 1
ATOM 1215 C CA . LYS A 1 158 ? 11.719 6.079 10.230 1.00 82.81 158 LYS A CA 1
ATOM 1216 C C . LYS A 1 158 ? 11.793 6.331 11.740 1.00 82.81 158 LYS A C 1
ATOM 1218 O O . LYS A 1 158 ? 10.892 5.927 12.470 1.00 82.81 158 LYS A O 1
ATOM 1223 N N . GLY A 1 159 ? 12.822 7.041 12.207 1.00 83.50 159 GLY A N 1
ATOM 1224 C CA . GLY A 1 159 ? 12.958 7.433 13.613 1.00 83.50 159 GLY A CA 1
ATOM 1225 C C . GLY A 1 159 ? 11.845 8.370 14.099 1.00 83.50 159 GLY A C 1
ATOM 1226 O O . GLY A 1 159 ? 11.348 8.207 15.213 1.00 83.50 159 GLY A O 1
ATOM 1227 N N . VAL A 1 160 ? 11.408 9.318 13.263 1.00 84.06 160 VAL A N 1
ATOM 1228 C CA . VAL A 1 160 ? 10.259 10.190 13.562 1.00 84.06 160 VAL A CA 1
ATOM 1229 C C . VAL A 1 160 ? 8.980 9.365 13.691 1.00 84.06 160 VAL A C 1
ATOM 1231 O O . VAL A 1 160 ? 8.268 9.521 14.682 1.00 84.06 160 VAL A O 1
ATOM 1234 N N . TYR A 1 161 ? 8.727 8.447 12.753 1.00 82.81 161 TYR A N 1
ATOM 1235 C CA . TYR A 1 161 ? 7.559 7.561 12.795 1.00 82.81 161 TYR A CA 1
ATOM 1236 C C . TYR A 1 161 ? 7.525 6.736 14.092 1.00 82.81 161 TYR A C 1
ATOM 1238 O O . TYR A 1 161 ? 6.522 6.718 14.805 1.00 82.81 161 TYR A O 1
ATOM 1246 N N . PHE A 1 162 ? 8.667 6.154 14.475 1.00 83.38 162 PHE A N 1
ATOM 1247 C CA . PHE A 1 162 ? 8.812 5.428 15.738 1.00 83.38 162 PHE A CA 1
ATOM 1248 C C . PHE A 1 162 ? 8.525 6.309 16.963 1.00 83.38 162 PHE A C 1
ATOM 1250 O O . PHE A 1 162 ? 7.790 5.904 17.863 1.00 83.38 162 PHE A O 1
ATOM 1257 N N . LYS A 1 163 ? 9.053 7.539 16.997 1.00 85.06 163 LYS A N 1
ATOM 1258 C CA . LYS A 1 163 ? 8.826 8.483 18.103 1.00 85.06 163 LYS A CA 1
ATOM 1259 C C . LYS A 1 163 ? 7.348 8.858 18.253 1.00 85.06 163 LYS A C 1
ATOM 1261 O O . LYS A 1 163 ? 6.860 8.950 19.379 1.00 85.06 163 LYS A O 1
ATOM 1266 N N . ILE A 1 164 ? 6.644 9.076 17.143 1.00 84.81 164 ILE A N 1
ATOM 1267 C CA . ILE A 1 164 ? 5.199 9.344 17.147 1.00 84.81 164 ILE A CA 1
ATOM 1268 C C . ILE A 1 164 ? 4.451 8.116 17.690 1.00 84.81 164 ILE A C 1
ATOM 1270 O O . ILE A 1 164 ? 3.630 8.262 18.595 1.00 84.81 164 ILE A O 1
ATOM 1274 N N . GLY A 1 165 ? 4.809 6.909 17.237 1.00 81.81 165 GLY A N 1
ATOM 1275 C CA . GLY A 1 165 ? 4.271 5.650 17.762 1.00 81.81 165 GLY A CA 1
ATOM 1276 C C . GLY A 1 165 ? 4.439 5.508 19.279 1.00 81.81 165 GLY A C 1
ATOM 1277 O O . GLY A 1 165 ? 3.467 5.241 19.985 1.00 81.81 165 GLY A O 1
ATOM 1278 N N . LEU A 1 166 ? 5.639 5.780 19.811 1.00 81.62 166 LEU A N 1
ATOM 1279 C CA . LEU A 1 166 ? 5.889 5.780 21.260 1.00 81.62 166 LEU A CA 1
ATOM 1280 C C . LEU A 1 166 ? 4.988 6.777 22.007 1.00 81.62 166 LEU A C 1
ATOM 1282 O O . LEU A 1 166 ? 4.463 6.456 23.072 1.00 81.62 166 LEU A O 1
ATOM 1286 N N . ARG A 1 167 ? 4.775 7.979 21.457 1.00 83.56 167 ARG A N 1
ATOM 1287 C CA . ARG A 1 167 ? 3.908 9.000 22.068 1.00 83.56 167 ARG A CA 1
ATOM 1288 C C . ARG A 1 167 ? 2.449 8.538 22.141 1.00 83.56 167 ARG A C 1
ATOM 1290 O O . ARG A 1 167 ? 1.795 8.789 23.152 1.00 83.56 167 ARG A O 1
ATOM 1297 N N . LYS A 1 168 ? 1.955 7.838 21.116 1.00 81.88 168 LYS A N 1
ATOM 1298 C CA . LYS A 1 168 ? 0.593 7.275 21.107 1.00 81.88 168 LYS A CA 1
ATOM 1299 C C . LYS A 1 168 ? 0.420 6.056 22.003 1.00 81.88 168 LYS A C 1
ATOM 1301 O O . LYS A 1 168 ? -0.701 5.757 22.372 1.00 81.88 168 LYS A O 1
ATOM 1306 N N . MET A 1 169 ? 1.493 5.369 22.400 1.00 78.19 169 MET A N 1
ATOM 1307 C CA . MET A 1 169 ? 1.379 4.353 23.457 1.00 78.19 169 MET A CA 1
ATOM 1308 C C . MET A 1 169 ? 1.089 4.971 24.826 1.00 78.19 169 MET A C 1
ATOM 1310 O O . MET A 1 169 ? 0.417 4.355 25.647 1.00 78.19 169 MET A O 1
ATOM 1314 N N . ILE A 1 170 ? 1.618 6.170 25.083 1.00 74.31 170 ILE A N 1
ATOM 1315 C CA . ILE A 1 170 ? 1.484 6.848 26.379 1.00 74.31 170 ILE A CA 1
ATOM 1316 C C . ILE A 1 170 ? 0.128 7.560 26.485 1.00 74.31 170 ILE A C 1
ATOM 1318 O O . ILE A 1 170 ? -0.500 7.551 27.543 1.00 74.31 170 ILE A O 1
ATOM 1322 N N . ASN A 1 171 ? -0.341 8.161 25.391 1.00 71.81 171 ASN A N 1
ATOM 1323 C CA . ASN A 1 171 ? -1.621 8.863 25.339 1.00 71.81 171 ASN A CA 1
ATOM 1324 C C . ASN A 1 171 ? -2.738 7.913 24.881 1.00 71.81 171 ASN A C 1
ATOM 1326 O O . ASN A 1 171 ? -2.548 7.166 23.932 1.00 71.81 171 ASN A O 1
ATOM 1330 N N . ARG A 1 172 ? -3.923 7.951 25.508 1.00 63.06 172 ARG A N 1
ATOM 1331 C CA . ARG A 1 172 ? -5.072 7.153 25.034 1.00 63.06 172 ARG A CA 1
ATOM 1332 C C . ARG A 1 172 ? -5.415 7.503 23.580 1.00 63.06 172 ARG A C 1
ATOM 1334 O O . ARG A 1 172 ? -5.487 8.680 23.233 1.00 63.06 172 ARG A O 1
ATOM 1341 N N . THR A 1 173 ? -5.635 6.474 22.767 1.00 66.69 173 THR A N 1
ATOM 1342 C CA . THR A 1 173 ? -5.971 6.583 21.343 1.00 66.69 173 THR A CA 1
ATOM 1343 C C . THR A 1 173 ? -7.425 7.035 21.189 1.00 66.69 173 THR A C 1
ATOM 1345 O O . THR A 1 173 ? -8.286 6.693 22.004 1.00 66.69 173 THR A O 1
ATOM 1348 N N . ILE A 1 174 ? -7.708 7.832 20.155 1.00 71.69 174 ILE A N 1
ATOM 1349 C CA . ILE A 1 174 ? -9.078 8.278 19.833 1.00 71.69 174 ILE A CA 1
ATOM 1350 C C . ILE A 1 174 ? -9.871 7.128 19.191 1.00 71.69 174 ILE A C 1
ATOM 1352 O O . ILE A 1 174 ? -11.085 7.046 19.326 1.00 71.69 174 ILE A O 1
ATOM 1356 N N . CYS A 1 175 ? -9.172 6.187 18.555 1.00 80.94 175 CYS A N 1
ATOM 1357 C CA . CYS A 1 175 ? -9.741 5.075 17.794 1.00 80.94 175 CYS A CA 1
ATOM 1358 C C . CYS A 1 175 ? -10.174 3.883 18.662 1.00 80.94 175 CYS A C 1
ATOM 1360 O O . CYS A 1 175 ? -10.299 2.760 18.165 1.00 80.94 175 CYS A O 1
ATOM 1362 N N . LYS A 1 176 ? -10.363 4.097 19.967 1.00 82.94 176 LYS A N 1
ATOM 1363 C CA . LYS A 1 176 ? -10.792 3.039 20.874 1.00 82.94 176 LYS A CA 1
ATOM 1364 C C . LYS A 1 176 ? -12.172 2.532 20.450 1.00 82.94 176 LYS A C 1
ATOM 1366 O O . LYS A 1 176 ? -13.055 3.321 20.135 1.00 82.94 176 LYS A O 1
ATOM 1371 N N . ASP A 1 177 ? -12.352 1.214 20.485 1.00 91.25 177 ASP A N 1
ATOM 1372 C CA . ASP A 1 177 ? -13.613 0.551 20.143 1.00 91.25 177 ASP A CA 1
ATOM 1373 C C . ASP A 1 177 ? -14.053 0.702 18.668 1.00 91.25 177 ASP A C 1
ATOM 1375 O O . ASP A 1 177 ? -15.242 0.589 18.378 1.00 91.25 177 ASP A O 1
ATOM 1379 N N . LEU A 1 178 ? -13.116 0.867 17.720 1.00 94.12 178 LEU A N 1
ATOM 1380 C CA . LEU A 1 178 ? -13.418 1.001 16.281 1.00 94.12 178 LEU A CA 1
ATOM 1381 C C . LEU A 1 178 ? -14.377 -0.086 15.761 1.00 94.12 178 LEU A C 1
ATOM 1383 O O . LEU A 1 178 ? -15.298 0.218 15.017 1.00 94.12 178 LEU A O 1
ATOM 1387 N N . HIS A 1 179 ? -14.220 -1.335 16.207 1.00 95.50 179 HIS A N 1
ATOM 1388 C CA . HIS A 1 179 ? -15.115 -2.459 15.877 1.00 95.50 179 HIS A CA 1
ATOM 1389 C C . HIS A 1 179 ? -16.610 -2.233 16.172 1.00 95.50 179 HIS A C 1
ATOM 1391 O O . HIS A 1 179 ? -17.444 -2.933 15.607 1.00 95.50 179 HIS A O 1
ATOM 1397 N N . LYS A 1 180 ? -16.962 -1.295 17.061 1.00 95.19 180 LYS A N 1
ATOM 1398 C CA . LYS A 1 180 ? -18.353 -0.916 17.369 1.00 95.19 180 LYS A CA 1
ATOM 1399 C C . LYS A 1 180 ? -18.860 0.241 16.511 1.00 95.19 180 LYS A C 1
ATOM 1401 O O . LYS A 1 180 ? -20.051 0.516 16.523 1.00 95.19 180 LYS A O 1
ATOM 1406 N N . GLN A 1 181 ? -17.955 0.931 15.824 1.00 94.81 181 GLN A N 1
ATOM 1407 C CA . GLN A 1 181 ? -18.226 2.130 15.033 1.00 94.81 181 GLN A CA 1
ATOM 1408 C C . GLN A 1 181 ? -18.258 1.836 13.536 1.00 94.81 181 GLN A C 1
ATOM 1410 O O . GLN A 1 181 ? -18.524 2.739 12.754 1.00 94.81 181 GLN A O 1
ATOM 1415 N N . ILE A 1 182 ? -17.949 0.607 13.116 1.00 96.25 182 ILE A N 1
ATOM 1416 C CA . ILE A 1 182 ? -17.930 0.235 11.704 1.00 96.25 182 ILE A CA 1
ATOM 1417 C C . ILE A 1 182 ? -18.603 -1.113 11.470 1.00 96.25 182 ILE A C 1
ATOM 1419 O O . ILE A 1 182 ? -18.548 -2.014 12.306 1.00 96.25 182 ILE A O 1
ATOM 1423 N N . VAL A 1 183 ? -19.170 -1.264 10.280 1.00 97.81 183 VAL A N 1
ATOM 1424 C CA . VAL A 1 183 ? -19.575 -2.546 9.702 1.00 97.81 183 VAL A CA 1
ATOM 1425 C C . VAL A 1 183 ? -18.712 -2.800 8.476 1.00 97.81 183 VAL A C 1
ATOM 1427 O O . VAL A 1 183 ? -18.542 -1.914 7.638 1.00 97.81 183 VAL A O 1
ATOM 1430 N N . VAL A 1 184 ? -18.172 -4.014 8.377 1.00 98.38 184 VAL A N 1
ATOM 1431 C CA . VAL A 1 184 ? -17.390 -4.473 7.226 1.00 98.38 184 VAL A CA 1
ATOM 1432 C C . VAL A 1 184 ? -18.156 -5.597 6.541 1.00 98.38 184 VAL A C 1
ATOM 1434 O O . VAL A 1 184 ? -18.543 -6.574 7.184 1.00 98.38 184 VAL A O 1
ATOM 1437 N N . ILE A 1 185 ? -18.363 -5.465 5.234 1.00 98.50 185 ILE A N 1
ATOM 1438 C CA . ILE A 1 185 ? -18.942 -6.498 4.377 1.00 98.50 185 ILE A CA 1
ATOM 1439 C C . ILE A 1 185 ? -17.895 -6.882 3.334 1.00 98.50 185 ILE A C 1
ATOM 1441 O O . ILE A 1 185 ? -17.443 -6.028 2.576 1.00 98.50 185 ILE A O 1
ATOM 1445 N N . ALA A 1 186 ? -17.535 -8.160 3.290 1.00 98.19 186 ALA A N 1
ATOM 1446 C CA . ALA A 1 186 ? -16.562 -8.744 2.375 1.00 98.19 186 ALA A CA 1
ATOM 1447 C C . ALA A 1 186 ? -17.286 -9.755 1.472 1.00 98.19 186 ALA A C 1
ATOM 1449 O O . ALA A 1 186 ? -17.894 -10.702 1.973 1.00 98.19 186 ALA A O 1
ATOM 1450 N N . ASP A 1 187 ? -17.313 -9.509 0.159 1.00 97.88 187 ASP A N 1
ATOM 1451 C CA . ASP A 1 187 ? -18.043 -10.314 -0.837 1.00 97.88 187 ASP A CA 1
ATOM 1452 C C . ASP A 1 187 ? -19.497 -10.628 -0.428 1.00 97.88 187 ASP A C 1
ATOM 1454 O O . ASP A 1 187 ? -19.993 -11.752 -0.527 1.00 97.88 187 ASP A O 1
ATOM 1458 N N . GLY A 1 188 ? -20.191 -9.609 0.090 1.00 97.50 188 GLY A N 1
ATOM 1459 C CA . GLY A 1 188 ? -21.588 -9.703 0.527 1.00 97.50 188 GLY A CA 1
ATOM 1460 C C . GLY A 1 188 ? -21.801 -10.342 1.905 1.00 97.50 188 GLY A C 1
ATOM 1461 O O . GLY A 1 188 ? -22.944 -10.444 2.350 1.00 97.50 188 GLY A O 1
ATOM 1462 N N . LYS A 1 189 ? -20.738 -10.743 2.613 1.00 97.69 189 LYS A N 1
ATOM 1463 C CA . LYS A 1 189 ? -20.812 -11.334 3.958 1.00 97.69 189 LYS A CA 1
ATOM 1464 C C . LYS A 1 189 ? -20.345 -10.348 5.021 1.00 97.69 189 LYS A C 1
ATOM 1466 O O . LYS A 1 189 ? -19.296 -9.730 4.877 1.00 97.69 189 LYS A O 1
ATOM 1471 N N . ILE A 1 190 ? -21.106 -10.229 6.107 1.00 98.06 190 ILE A N 1
ATOM 1472 C CA . ILE A 1 190 ? -20.701 -9.422 7.264 1.00 98.06 190 ILE A CA 1
ATOM 1473 C C . ILE A 1 190 ? -19.480 -10.074 7.918 1.00 98.06 190 ILE A C 1
ATOM 1475 O O . ILE A 1 190 ? -19.512 -11.253 8.271 1.00 98.06 190 ILE A O 1
ATOM 1479 N N . VAL A 1 191 ? -18.425 -9.287 8.107 1.00 98.00 191 VAL A N 1
ATOM 1480 C CA . VAL A 1 191 ? -17.212 -9.692 8.817 1.00 98.00 191 VAL A CA 1
ATOM 1481 C C . VAL A 1 191 ? -17.383 -9.370 10.298 1.00 98.00 191 VAL A C 1
ATOM 1483 O O . VAL A 1 191 ? -17.630 -8.224 10.672 1.00 98.00 191 VAL A O 1
ATOM 1486 N N . ILE A 1 192 ? -17.245 -10.380 11.158 1.00 97.31 192 ILE A N 1
ATOM 1487 C CA . ILE A 1 192 ? -17.322 -10.190 12.610 1.00 97.31 192 ILE A CA 1
ATOM 1488 C C . ILE A 1 192 ? -15.999 -9.615 13.108 1.00 97.31 192 ILE A C 1
ATOM 1490 O O . ILE A 1 192 ? -14.960 -10.271 13.054 1.00 97.31 192 ILE A O 1
ATOM 1494 N N . LEU A 1 193 ? -16.043 -8.380 13.604 1.00 97.81 193 LEU A N 1
ATOM 1495 C CA . LEU A 1 193 ? -14.852 -7.674 14.057 1.00 97.81 193 LEU A CA 1
ATOM 1496 C C . LEU A 1 193 ? -14.561 -7.971 15.537 1.00 97.81 193 LEU A C 1
ATOM 1498 O O . LEU A 1 193 ? -15.415 -7.717 16.392 1.00 97.81 193 LEU A O 1
ATOM 1502 N N . PRO A 1 194 ? -13.354 -8.458 15.879 1.00 97.31 194 PRO A N 1
ATOM 1503 C CA . PRO A 1 194 ? -12.902 -8.485 17.263 1.00 97.31 194 PRO A CA 1
ATOM 1504 C C . PRO A 1 194 ? -12.593 -7.059 17.745 1.00 97.31 194 PRO A C 1
ATOM 1506 O O . PRO A 1 194 ? -12.594 -6.127 16.939 1.00 97.31 194 PRO A O 1
ATOM 1509 N N . PRO A 1 195 ? -12.278 -6.857 19.037 1.00 96.50 195 PRO A N 1
ATOM 1510 C CA . PRO A 1 195 ? -11.831 -5.562 19.530 1.00 96.50 195 PRO A CA 1
ATOM 1511 C C . PRO A 1 195 ? -10.593 -5.046 18.782 1.00 96.50 195 PRO A C 1
ATOM 1513 O O . PRO A 1 195 ? -9.462 -5.462 19.042 1.00 96.50 195 PRO A O 1
ATOM 1516 N N . ILE A 1 196 ? -10.830 -4.135 17.839 1.00 96.50 196 ILE A N 1
ATOM 1517 C CA . ILE A 1 196 ? -9.806 -3.459 17.043 1.00 96.50 196 ILE A CA 1
ATOM 1518 C C . ILE A 1 196 ? -9.864 -1.947 17.252 1.00 96.50 196 ILE A C 1
ATOM 1520 O O . ILE A 1 196 ? -10.922 -1.393 17.564 1.00 96.50 196 ILE A O 1
ATOM 1524 N N . GLU A 1 197 ? -8.710 -1.308 17.072 1.00 95.44 197 GLU A N 1
ATOM 1525 C CA . GLU A 1 197 ? -8.504 0.147 17.031 1.00 95.44 197 GLU A CA 1
ATOM 1526 C C . GLU A 1 197 ? -8.030 0.620 15.644 1.00 95.44 197 GLU A C 1
ATOM 1528 O O . GLU A 1 197 ? -7.945 1.819 15.384 1.00 95.44 197 GLU A O 1
ATOM 1533 N N . GLY A 1 198 ? -7.710 -0.308 14.739 1.00 95.69 198 GLY A N 1
ATOM 1534 C CA . GLY A 1 198 ? -7.372 -0.025 13.350 1.00 95.69 198 GLY A CA 1
ATOM 1535 C C . GLY A 1 198 ? -7.805 -1.150 12.420 1.00 95.69 198 GLY A C 1
ATOM 1536 O O . GLY A 1 198 ? -7.819 -2.319 12.811 1.00 95.69 198 GLY A O 1
ATOM 1537 N N . LEU A 1 199 ? -8.145 -0.783 11.190 1.00 97.62 199 LEU A N 1
ATOM 1538 C CA . LEU A 1 199 ? -8.457 -1.696 10.096 1.00 97.62 199 LEU A CA 1
ATOM 1539 C C . LEU A 1 199 ? -7.602 -1.296 8.894 1.00 97.62 199 LEU A C 1
ATOM 1541 O O . LEU A 1 199 ? -7.562 -0.117 8.543 1.00 97.62 199 LEU A O 1
ATOM 1545 N N . VAL A 1 200 ? -6.934 -2.260 8.271 1.00 97.56 200 VAL A N 1
ATOM 1546 C CA . VAL A 1 200 ? -6.115 -2.056 7.072 1.00 97.56 200 VAL A CA 1
ATOM 1547 C C . VAL A 1 200 ? -6.603 -3.004 5.989 1.00 97.56 200 VAL A C 1
ATOM 1549 O O . VAL A 1 200 ? -6.780 -4.193 6.244 1.00 97.56 200 VAL A O 1
ATOM 1552 N N . VAL A 1 201 ? -6.819 -2.476 4.790 1.00 97.81 201 VAL A N 1
ATOM 1553 C CA . VAL A 1 201 ? -7.180 -3.244 3.599 1.00 97.81 201 VAL A CA 1
ATOM 1554 C C . VAL A 1 201 ? -6.005 -3.183 2.636 1.00 97.81 201 VAL A C 1
ATOM 1556 O O . VAL A 1 201 ? -5.598 -2.097 2.215 1.00 97.81 201 VAL A O 1
ATOM 1559 N N . LEU A 1 202 ? -5.428 -4.339 2.329 1.00 97.88 202 LEU A N 1
ATOM 1560 C CA . LEU A 1 202 ? -4.181 -4.465 1.585 1.00 97.88 202 LEU A CA 1
ATOM 1561 C C . LEU A 1 202 ? -4.459 -5.022 0.191 1.00 97.88 202 LEU A C 1
ATOM 1563 O O . LEU A 1 202 ? -5.221 -5.967 0.042 1.00 97.88 202 LEU A O 1
ATOM 1567 N N . ASN A 1 203 ? -3.801 -4.435 -0.803 1.00 97.62 203 ASN A N 1
ATOM 1568 C CA . ASN A 1 203 ? -3.612 -5.007 -2.137 1.00 97.62 203 ASN A CA 1
ATOM 1569 C C . ASN A 1 203 ? -2.204 -5.609 -2.295 1.00 97.62 203 ASN A C 1
ATOM 1571 O O . ASN A 1 203 ? -1.945 -6.435 -3.162 1.00 97.62 203 ASN A O 1
ATOM 1575 N N . ILE A 1 204 ? -1.248 -5.157 -1.476 1.00 96.94 204 ILE A N 1
ATOM 1576 C CA . ILE A 1 204 ? 0.122 -5.662 -1.487 1.00 96.94 204 ILE A CA 1
ATOM 1577 C C . ILE A 1 204 ? 0.555 -6.082 -0.083 1.00 96.94 204 ILE A C 1
ATOM 1579 O O . ILE A 1 204 ? 0.197 -5.469 0.921 1.00 96.94 204 ILE A O 1
ATOM 1583 N N . LEU A 1 205 ? 1.429 -7.084 -0.013 1.00 94.00 205 LEU A N 1
ATOM 1584 C CA . LEU A 1 205 ? 1.938 -7.650 1.242 1.00 94.00 205 LEU A CA 1
ATOM 1585 C C . LEU A 1 205 ? 3.112 -6.852 1.829 1.00 94.00 205 LEU A C 1
ATOM 1587 O O . LEU A 1 205 ? 4.128 -7.416 2.241 1.00 94.00 205 LEU A O 1
ATOM 1591 N N . SER A 1 206 ? 2.983 -5.529 1.831 1.00 95.25 206 SER A N 1
ATOM 1592 C CA . SER A 1 206 ? 3.925 -4.589 2.432 1.00 95.25 206 SER A CA 1
ATOM 1593 C C . SER A 1 206 ? 3.162 -3.355 2.894 1.00 95.25 206 SER A C 1
ATOM 1595 O O . SER A 1 206 ? 2.478 -2.712 2.103 1.00 95.25 206 SER A O 1
ATOM 1597 N N . TRP A 1 207 ? 3.289 -3.031 4.175 1.00 94.19 207 TRP A N 1
ATOM 1598 C CA . TRP A 1 207 ? 2.568 -1.963 4.850 1.00 94.19 207 TRP A CA 1
ATOM 1599 C C . TRP A 1 207 ? 3.511 -1.146 5.737 1.00 94.19 207 TRP A C 1
ATOM 1601 O O . TRP A 1 207 ? 4.379 -1.685 6.431 1.00 94.19 207 TRP A O 1
ATOM 1611 N N . GLY A 1 208 ? 3.351 0.178 5.705 1.00 88.38 208 GLY A N 1
ATOM 1612 C CA . GLY A 1 208 ? 4.066 1.112 6.573 1.00 88.38 208 GLY A CA 1
ATOM 1613 C C . GLY A 1 208 ? 5.593 1.081 6.422 1.00 88.38 208 GLY A C 1
ATOM 1614 O O . GLY A 1 208 ? 6.322 1.293 7.392 1.00 88.38 208 GLY A O 1
ATOM 1615 N N . GLY A 1 209 ? 6.107 0.813 5.220 1.00 89.38 209 GLY A N 1
ATOM 1616 C CA . GLY A 1 209 ? 7.542 0.768 4.947 1.00 89.38 209 GLY A CA 1
ATOM 1617 C C . GLY A 1 209 ? 8.192 -0.600 5.144 1.00 89.38 209 GLY A C 1
ATOM 1618 O O . GLY A 1 209 ? 9.380 -0.665 5.500 1.00 89.38 209 GLY A O 1
ATOM 1619 N N . GLY A 1 210 ? 7.441 -1.668 4.867 1.00 92.25 210 GLY A N 1
ATOM 1620 C CA . GLY A 1 210 ? 7.952 -3.033 4.742 1.00 92.25 210 GLY A CA 1
ATOM 1621 C C . GLY A 1 210 ? 7.398 -4.06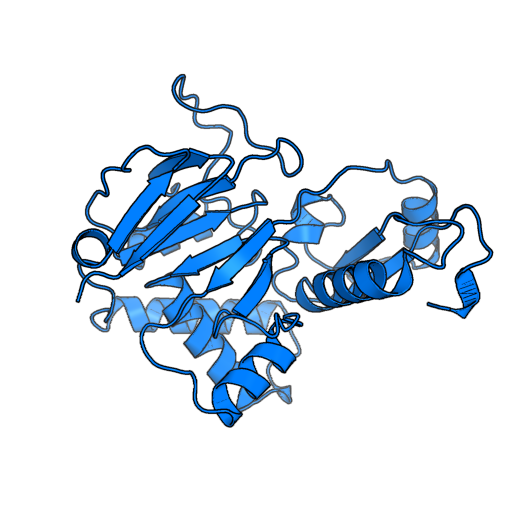4 5.720 1.00 92.25 210 GLY A C 1
ATOM 1622 O O . GLY A 1 210 ? 7.857 -5.202 5.672 1.00 92.25 210 GLY A O 1
ATOM 1623 N N . ALA A 1 211 ? 6.478 -3.704 6.616 1.00 93.12 211 ALA A N 1
ATOM 1624 C CA . ALA A 1 211 ? 5.869 -4.681 7.513 1.00 93.12 211 ALA A CA 1
ATOM 1625 C C . ALA A 1 211 ? 4.830 -5.525 6.763 1.00 93.12 211 ALA A C 1
ATOM 1627 O O . ALA A 1 211 ? 4.190 -5.044 5.833 1.00 93.12 211 ALA A O 1
ATOM 1628 N N . ASN A 1 212 ? 4.643 -6.781 7.167 1.00 94.31 212 ASN A N 1
ATOM 1629 C CA . ASN A 1 212 ? 3.637 -7.660 6.571 1.00 94.31 212 ASN A CA 1
ATOM 1630 C C . ASN A 1 212 ? 2.619 -8.083 7.641 1.00 94.31 212 ASN A C 1
ATOM 1632 O O . ASN A 1 212 ? 2.855 -9.060 8.356 1.00 94.31 212 ASN A O 1
ATOM 1636 N N . PRO A 1 213 ? 1.493 -7.360 7.774 1.00 94.31 213 PRO A N 1
ATOM 1637 C CA . PRO A 1 213 ? 0.477 -7.673 8.771 1.00 94.31 213 PRO A CA 1
ATOM 1638 C C . PRO A 1 213 ? -0.299 -8.965 8.462 1.00 94.31 213 PRO A C 1
ATOM 1640 O O . PRO A 1 213 ? -0.833 -9.559 9.395 1.00 94.31 213 PRO A O 1
ATOM 1643 N N . TRP A 1 214 ? -0.346 -9.435 7.209 1.00 94.25 214 TRP A N 1
ATOM 1644 C CA . TRP A 1 214 ? -1.045 -10.677 6.848 1.00 94.25 214 TRP A CA 1
ATOM 1645 C C . TRP A 1 214 ? -0.238 -11.933 7.195 1.00 94.25 214 TRP A C 1
ATOM 1647 O O . TRP A 1 214 ? -0.792 -12.902 7.706 1.00 94.25 214 TRP A O 1
ATOM 1657 N N . ASN A 1 215 ? 1.073 -11.889 6.937 1.00 84.31 215 ASN A N 1
ATOM 1658 C CA . ASN A 1 215 ? 2.036 -12.987 7.063 1.00 84.31 215 ASN A CA 1
ATOM 1659 C C . ASN A 1 215 ? 1.616 -14.294 6.353 1.00 84.31 215 ASN A C 1
ATOM 1661 O O . ASN A 1 215 ? 0.805 -15.085 6.834 1.00 84.31 215 ASN A O 1
ATOM 1665 N N . VAL A 1 216 ? 2.265 -14.564 5.220 1.00 76.69 216 VAL A N 1
ATOM 1666 C CA . VAL A 1 216 ? 2.004 -15.738 4.370 1.00 76.69 216 VAL A CA 1
ATOM 1667 C C . VAL A 1 216 ? 2.509 -17.066 4.936 1.00 76.69 216 VAL A C 1
ATOM 1669 O O . VAL A 1 216 ? 2.118 -18.113 4.432 1.00 76.69 216 VAL A O 1
ATOM 1672 N N . GLU A 1 217 ? 3.373 -17.048 5.952 1.00 72.81 217 GLU A N 1
ATOM 1673 C CA . GLU A 1 217 ? 3.932 -18.272 6.550 1.00 72.81 217 GLU A CA 1
ATOM 1674 C C . GLU A 1 217 ? 2.989 -18.905 7.576 1.00 72.81 217 GLU A C 1
ATOM 1676 O O . GLU A 1 217 ? 3.140 -20.069 7.949 1.00 72.81 217 GLU A O 1
ATOM 1681 N N . LYS A 1 218 ? 1.986 -18.153 8.035 1.00 70.31 218 LYS A N 1
ATOM 1682 C CA . LYS A 1 218 ? 0.980 -18.667 8.955 1.00 70.31 218 LYS A CA 1
ATOM 1683 C C . LYS A 1 218 ? -0.027 -19.512 8.173 1.00 70.31 218 LYS A C 1
ATOM 1685 O O . LYS A 1 218 ? -1.006 -18.970 7.655 1.00 70.31 218 LYS A O 1
ATOM 1690 N N . HIS A 1 219 ? 0.230 -20.819 8.111 1.00 68.12 219 HIS A N 1
ATOM 1691 C CA . HIS A 1 219 ? -0.677 -21.810 7.532 1.00 68.12 219 HIS A CA 1
ATOM 1692 C C . HIS A 1 219 ? -2.054 -21.732 8.185 1.00 68.12 219 HIS A C 1
ATOM 1694 O O . HIS A 1 219 ? -2.180 -21.768 9.410 1.00 68.12 219 HIS A O 1
ATOM 1700 N N . ASP A 1 220 ? -3.063 -21.568 7.343 1.00 70.75 220 ASP A N 1
ATOM 1701 C CA . ASP A 1 220 ? -4.452 -21.400 7.724 1.00 70.75 220 ASP A CA 1
ATOM 1702 C C . ASP A 1 220 ? -5.292 -21.860 6.543 1.00 70.75 220 ASP A C 1
ATOM 1704 O O . ASP A 1 220 ? -5.176 -21.296 5.456 1.00 70.75 220 ASP A O 1
ATOM 1708 N N . ASP A 1 221 ? -6.071 -22.919 6.741 1.00 73.94 221 ASP A N 1
ATOM 1709 C CA . ASP A 1 221 ? -6.876 -23.516 5.674 1.00 73.94 221 ASP A CA 1
ATOM 1710 C C . ASP A 1 221 ? -8.052 -22.606 5.265 1.00 73.94 221 ASP A C 1
ATOM 1712 O O . ASP A 1 221 ? -8.724 -22.874 4.270 1.00 73.94 221 ASP A O 1
ATOM 1716 N N . GLU A 1 222 ? -8.307 -21.526 6.015 1.00 84.94 222 GLU A N 1
ATOM 1717 C CA . GLU A 1 222 ? -9.392 -20.576 5.757 1.00 84.94 222 GLU A CA 1
ATOM 1718 C C . GLU A 1 222 ? -9.068 -19.563 4.644 1.00 84.94 222 GLU A C 1
ATOM 1720 O O . GLU A 1 222 ? -9.982 -19.076 3.977 1.00 84.94 222 GLU A O 1
ATOM 1725 N N . PHE A 1 223 ? -7.785 -19.262 4.402 1.00 91.44 223 PHE A N 1
ATOM 1726 C CA . PHE A 1 223 ? -7.364 -18.198 3.485 1.00 91.44 223 PHE A CA 1
ATOM 1727 C C . PHE A 1 223 ? -6.477 -18.703 2.348 1.00 91.44 223 PHE A C 1
ATOM 1729 O O . PHE A 1 223 ? -5.615 -19.566 2.518 1.00 91.44 223 PHE A O 1
ATOM 1736 N N . VAL A 1 224 ? -6.641 -18.101 1.173 1.00 91.44 224 VAL A N 1
ATOM 1737 C CA . VAL A 1 224 ? -5.789 -18.364 0.014 1.00 91.44 224 VAL A CA 1
ATOM 1738 C C . VAL A 1 224 ? -4.483 -17.592 0.173 1.00 91.44 224 VAL A C 1
ATOM 1740 O O . VAL A 1 224 ? -4.435 -16.513 0.765 1.00 91.44 224 VAL A O 1
ATOM 1743 N N . ARG A 1 225 ? -3.386 -18.138 -0.362 1.00 92.31 225 ARG A N 1
ATOM 1744 C CA . ARG A 1 225 ? -2.100 -17.440 -0.366 1.00 92.31 225 ARG A CA 1
ATOM 1745 C C . ARG A 1 225 ? -2.223 -16.138 -1.177 1.00 92.31 225 ARG A C 1
ATOM 1747 O O . ARG A 1 225 ? -2.390 -16.236 -2.390 1.00 92.31 225 ARG A O 1
ATOM 1754 N N . PRO A 1 226 ? -2.071 -14.966 -0.543 1.00 93.50 226 PRO A N 1
ATOM 1755 C CA . PRO A 1 226 ? -2.280 -13.686 -1.203 1.00 93.50 226 PRO A CA 1
ATOM 1756 C C . PRO A 1 226 ? -1.176 -13.356 -2.205 1.00 93.50 226 PRO A C 1
ATOM 1758 O O . PRO A 1 226 ? 0.003 -13.696 -2.017 1.00 93.50 226 PRO A O 1
ATOM 1761 N N . THR A 1 227 ? -1.559 -12.639 -3.250 1.00 93.94 227 THR A N 1
ATOM 1762 C CA . THR A 1 227 ? -0.698 -12.061 -4.276 1.00 93.94 227 THR A CA 1
ATOM 1763 C C . THR A 1 227 ? -1.221 -10.676 -4.651 1.00 93.94 227 THR A C 1
ATOM 1765 O O . THR A 1 227 ? -2.344 -10.322 -4.352 1.00 93.94 227 THR A O 1
ATOM 1768 N N . HIS A 1 228 ? -0.408 -9.876 -5.331 1.00 94.69 228 HIS A N 1
ATOM 1769 C CA . HIS A 1 228 ? -0.818 -8.539 -5.774 1.00 94.69 228 HIS A CA 1
ATOM 1770 C C . HIS A 1 228 ? -1.546 -8.564 -7.135 1.00 94.69 228 HIS A C 1
ATOM 1772 O O . HIS A 1 228 ? -1.550 -7.553 -7.833 1.00 94.69 228 HIS A O 1
ATOM 1778 N N . TYR A 1 229 ? -2.037 -9.733 -7.568 1.00 95.75 229 TYR A N 1
ATOM 1779 C CA . TYR A 1 229 ? -2.638 -9.966 -8.891 1.00 95.75 229 TYR A CA 1
ATOM 1780 C C . TYR A 1 229 ? -3.725 -11.066 -8.898 1.00 95.75 229 TYR A C 1
ATOM 1782 O O . TYR A 1 229 ? -4.022 -11.636 -9.954 1.00 95.75 229 TYR A O 1
ATOM 1790 N N . ASP A 1 230 ? -4.264 -11.443 -7.737 1.00 96.25 230 ASP A N 1
ATOM 1791 C CA . ASP A 1 230 ? -5.281 -12.501 -7.600 1.00 96.25 230 ASP A CA 1
ATOM 1792 C C . ASP A 1 230 ? -6.726 -11.984 -7.603 1.00 96.25 230 ASP A C 1
ATOM 1794 O O . ASP A 1 230 ? -7.663 -12.785 -7.576 1.00 96.25 230 ASP A O 1
ATOM 1798 N N . GLY A 1 231 ? -6.923 -10.672 -7.679 1.00 97.25 231 GLY A N 1
ATOM 1799 C CA . GLY A 1 231 ? -8.224 -10.028 -7.604 1.00 97.25 231 GLY A CA 1
ATOM 1800 C C . GLY A 1 231 ? -8.823 -10.032 -6.200 1.00 97.25 231 GLY A C 1
ATOM 1801 O O . GLY A 1 231 ? -10.043 -9.913 -6.086 1.00 97.25 231 GLY A O 1
ATOM 1802 N N . LEU A 1 232 ? -8.013 -10.182 -5.146 1.00 97.62 232 LEU A N 1
ATOM 1803 C CA . LEU A 1 232 ? -8.456 -10.152 -3.753 1.00 97.62 232 LEU A CA 1
ATOM 1804 C C . LEU A 1 232 ? -7.765 -9.035 -2.957 1.00 97.62 232 LEU A C 1
ATOM 1806 O O . LEU A 1 232 ? -6.656 -8.601 -3.249 1.00 97.62 232 LEU A O 1
ATOM 1810 N N . LEU A 1 233 ? -8.467 -8.561 -1.930 1.00 98.06 233 LEU A N 1
ATOM 1811 C CA . LEU A 1 233 ? -7.959 -7.659 -0.905 1.00 98.06 233 LEU A CA 1
ATOM 1812 C C . LEU A 1 233 ? -7.859 -8.391 0.427 1.00 98.06 233 LEU A C 1
ATOM 1814 O O . LEU A 1 233 ? -8.810 -9.053 0.845 1.00 98.06 233 LEU A O 1
ATOM 1818 N N . GLU A 1 234 ? -6.770 -8.176 1.154 1.00 97.69 234 GLU A N 1
ATOM 1819 C CA . GLU A 1 234 ? -6.591 -8.678 2.513 1.00 97.69 234 GLU A CA 1
ATOM 1820 C C . GLU A 1 234 ? -7.091 -7.666 3.547 1.00 97.69 234 GLU A C 1
ATOM 1822 O O . GLU A 1 234 ? -6.556 -6.562 3.670 1.00 97.69 234 GLU A O 1
ATOM 1827 N N . ILE A 1 235 ? -8.077 -8.057 4.355 1.00 97.94 235 ILE A N 1
ATOM 1828 C CA . ILE A 1 235 ? -8.625 -7.225 5.431 1.00 97.94 235 ILE A CA 1
ATOM 1829 C C . ILE A 1 235 ? -7.990 -7.631 6.762 1.00 97.94 235 ILE A C 1
ATOM 1831 O O . ILE A 1 235 ? -8.130 -8.772 7.213 1.00 97.94 235 ILE A O 1
ATOM 1835 N N . VAL A 1 236 ? -7.316 -6.686 7.419 1.00 97.69 236 VAL A N 1
ATOM 1836 C CA . VAL A 1 236 ?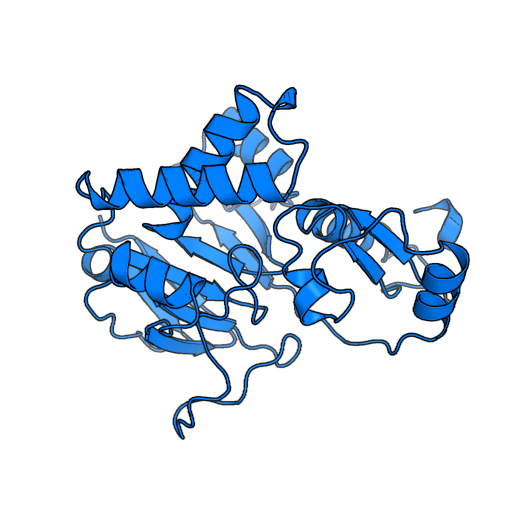 -6.562 -6.923 8.653 1.00 97.69 236 VAL A CA 1
ATOM 1837 C C . VAL A 1 236 ? -6.983 -5.984 9.776 1.00 97.69 236 VAL A C 1
ATOM 1839 O O . VAL A 1 236 ? -7.049 -4.769 9.613 1.00 97.69 236 VAL A O 1
ATOM 1842 N N . GLY A 1 237 ? -7.217 -6.558 10.954 1.00 97.44 237 GLY A N 1
ATOM 1843 C CA . GLY A 1 237 ? -7.478 -5.846 12.196 1.00 97.44 237 GLY A CA 1
ATOM 1844 C C . GLY A 1 237 ? -6.214 -5.605 13.026 1.00 97.44 237 GLY A C 1
ATOM 1845 O O . GLY A 1 237 ? -5.364 -6.486 13.179 1.00 97.44 237 GLY A O 1
ATOM 1846 N N . ILE A 1 238 ? -6.129 -4.421 13.631 1.00 96.19 238 ILE A N 1
ATOM 1847 C CA . ILE A 1 238 ? -5.075 -4.003 14.560 1.00 96.19 238 ILE A CA 1
ATOM 1848 C C . ILE A 1 238 ? -5.735 -3.627 15.887 1.00 96.19 238 ILE A C 1
ATOM 1850 O O . ILE A 1 238 ? -6.613 -2.772 15.936 1.00 96.19 238 ILE A O 1
ATOM 1854 N N . SER A 1 239 ? -5.312 -4.255 16.982 1.00 94.62 239 SER A N 1
ATOM 1855 C CA . SER A 1 239 ? -5.956 -4.105 18.301 1.00 94.62 239 SER A CA 1
ATOM 1856 C C . SER A 1 239 ? -5.434 -2.940 19.146 1.00 94.62 239 SER A C 1
ATOM 1858 O O . SER A 1 239 ? -5.972 -2.681 20.215 1.00 94.62 239 SER A O 1
ATOM 1860 N N . GLY A 1 240 ? -4.397 -2.238 18.688 1.00 91.06 240 GLY A N 1
ATOM 1861 C CA . GLY A 1 240 ? -3.833 -1.073 19.368 1.00 91.06 24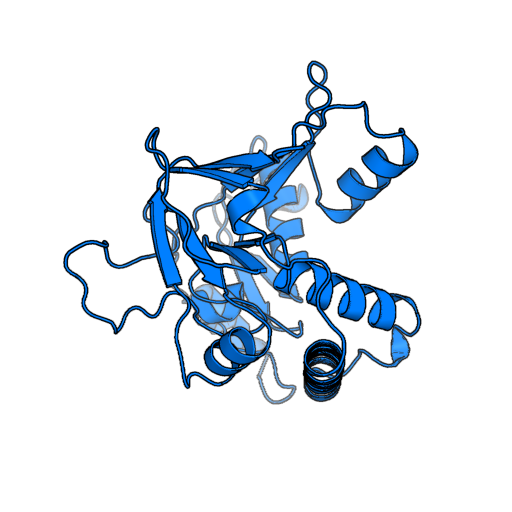0 GLY A CA 1
ATOM 1862 C C . GLY A 1 240 ? -2.356 -0.867 19.037 1.00 91.06 240 GLY A C 1
ATOM 1863 O O . GLY A 1 240 ? -1.758 -1.648 18.292 1.00 91.06 240 GLY A O 1
ATOM 1864 N N . VAL A 1 241 ? -1.740 0.170 19.617 1.00 88.50 241 VAL A N 1
ATOM 1865 C CA . VAL A 1 241 ? -0.367 0.590 19.261 1.00 88.50 241 VAL A CA 1
ATOM 1866 C C . VAL A 1 241 ? 0.674 -0.492 19.562 1.00 88.50 241 VAL A C 1
ATOM 1868 O O . VAL A 1 241 ? 1.611 -0.677 18.791 1.00 88.50 241 VAL A O 1
ATOM 1871 N N . VAL A 1 242 ? 0.517 -1.231 20.666 1.00 89.56 242 VAL A N 1
ATOM 1872 C CA . VAL A 1 242 ? 1.467 -2.293 21.048 1.00 89.56 242 VAL A CA 1
ATOM 1873 C C . VAL A 1 242 ? 1.453 -3.426 20.024 1.00 89.56 242 VAL A C 1
ATOM 1875 O O . VAL A 1 242 ? 2.507 -3.832 19.541 1.00 89.56 242 VAL A O 1
ATOM 1878 N N . HIS A 1 243 ? 0.260 -3.894 19.651 1.00 92.88 243 HIS A N 1
ATOM 1879 C CA . HIS A 1 243 ? 0.093 -4.919 18.624 1.00 92.88 243 HIS A CA 1
ATOM 1880 C C . HIS A 1 243 ? 0.632 -4.430 17.272 1.00 92.88 243 HIS A C 1
ATOM 1882 O O . HIS A 1 243 ? 1.384 -5.133 16.603 1.00 92.88 243 HIS A O 1
ATOM 1888 N N . MET A 1 244 ? 0.361 -3.175 16.920 1.00 91.62 244 MET A N 1
ATOM 1889 C CA . MET A 1 244 ? 0.933 -2.548 15.734 1.00 91.62 244 MET A CA 1
ATOM 1890 C C . MET A 1 244 ? 2.477 -2.539 15.751 1.00 91.62 244 MET A C 1
ATOM 1892 O O . MET A 1 244 ? 3.117 -2.841 14.747 1.00 91.62 244 MET A O 1
ATOM 1896 N N . GLY A 1 245 ? 3.099 -2.259 16.901 1.00 90.00 245 GLY A N 1
ATOM 1897 C CA . GLY A 1 245 ? 4.553 -2.343 17.077 1.00 90.00 245 GLY A CA 1
ATOM 1898 C C . GLY A 1 245 ? 5.114 -3.763 16.913 1.00 90.00 245 GLY A C 1
ATOM 1899 O O . GLY A 1 245 ? 6.207 -3.938 16.368 1.00 90.00 245 GLY A O 1
ATOM 1900 N N . GLN A 1 246 ? 4.367 -4.791 17.327 1.00 92.75 246 GLN A N 1
ATOM 1901 C CA . GLN A 1 246 ? 4.734 -6.194 17.089 1.00 92.75 246 GLN A CA 1
ATOM 1902 C C . GLN A 1 246 ? 4.730 -6.526 15.592 1.00 92.75 246 GLN A C 1
ATOM 1904 O O . GLN A 1 246 ? 5.660 -7.172 15.116 1.00 92.75 246 GLN A O 1
ATOM 1909 N N . ILE A 1 247 ? 3.748 -6.018 14.841 1.00 93.19 247 ILE A N 1
ATOM 1910 C CA . ILE A 1 247 ? 3.691 -6.161 13.379 1.00 93.19 247 ILE A CA 1
ATOM 1911 C C . ILE A 1 247 ? 4.910 -5.497 12.724 1.00 93.19 247 ILE A C 1
ATOM 1913 O O . ILE A 1 247 ? 5.611 -6.129 11.936 1.00 93.19 247 ILE A O 1
ATOM 1917 N N . TYR A 1 248 ? 5.218 -4.246 13.084 1.00 89.81 248 TYR A N 1
ATOM 1918 C CA . TYR A 1 248 ? 6.364 -3.520 12.517 1.00 89.81 248 TYR A CA 1
ATOM 1919 C C . TYR A 1 248 ? 7.721 -4.164 12.810 1.00 89.81 248 TYR A C 1
ATOM 1921 O O . TYR A 1 248 ? 8.647 -4.040 12.010 1.00 89.81 248 TYR A O 1
ATOM 1929 N N . SER A 1 249 ? 7.855 -4.827 13.959 1.00 89.50 249 SER A N 1
ATOM 1930 C CA . SER A 1 249 ? 9.085 -5.527 14.349 1.00 89.50 249 SER A CA 1
ATOM 1931 C C . SER A 1 249 ? 9.176 -6.955 13.806 1.00 89.50 249 SER A C 1
ATOM 1933 O O . SER A 1 249 ? 10.219 -7.586 13.962 1.00 89.50 249 SER A O 1
ATOM 1935 N N . GLY A 1 250 ? 8.111 -7.473 13.183 1.00 90.06 250 GLY A N 1
ATOM 1936 C CA . GLY A 1 250 ? 8.018 -8.872 12.759 1.00 90.06 250 GLY A CA 1
ATOM 1937 C C . GLY A 1 250 ? 7.838 -9.864 13.915 1.00 90.06 250 GLY A C 1
ATOM 1938 O O . GLY A 1 250 ? 7.906 -11.069 13.699 1.00 90.06 250 GLY A O 1
ATOM 1939 N N . LEU A 1 251 ? 7.602 -9.378 15.139 1.00 90.88 251 LEU A N 1
ATOM 1940 C CA . LEU A 1 251 ? 7.335 -10.203 16.323 1.00 90.88 251 LEU A CA 1
ATOM 1941 C C . LEU A 1 251 ? 5.879 -10.680 16.405 1.00 90.88 251 LEU A C 1
ATOM 1943 O O . LEU A 1 251 ? 5.546 -11.508 17.250 1.00 90.88 251 LEU A O 1
ATOM 1947 N N . GLY A 1 252 ? 5.004 -10.137 15.562 1.00 91.44 252 GLY A N 1
ATOM 1948 C CA . GLY A 1 252 ? 3.597 -10.498 15.496 1.00 91.44 252 GLY A CA 1
ATOM 1949 C C . GLY A 1 252 ? 3.006 -10.248 14.115 1.00 91.44 252 GLY A C 1
ATOM 1950 O O . GLY A 1 252 ? 3.642 -9.674 13.233 1.00 91.44 252 GLY A O 1
ATOM 1951 N N . THR A 1 253 ? 1.766 -10.687 13.944 1.00 94.12 253 THR A N 1
ATOM 1952 C CA . THR A 1 253 ? 0.969 -10.508 12.727 1.00 94.12 253 THR A CA 1
ATOM 1953 C C . THR A 1 253 ? -0.325 -9.815 13.103 1.00 94.12 253 THR A C 1
ATOM 1955 O O . THR A 1 253 ? -0.786 -9.979 14.229 1.00 94.12 253 THR A O 1
ATOM 1958 N N . GLY A 1 254 ? -0.946 -9.117 12.159 1.00 95.06 254 GLY A N 1
ATOM 1959 C CA . GLY A 1 254 ? -2.287 -8.591 12.358 1.00 95.06 254 GLY A CA 1
ATOM 1960 C C . GLY A 1 254 ? -3.333 -9.699 12.498 1.00 95.06 254 GLY A C 1
ATOM 1961 O O . GLY A 1 254 ? -3.067 -10.891 12.300 1.00 95.06 254 GLY A O 1
ATOM 1962 N N . ILE A 1 255 ? -4.551 -9.293 12.848 1.00 95.69 255 ILE A N 1
ATOM 1963 C CA . ILE A 1 255 ? -5.702 -10.193 12.894 1.00 95.69 255 ILE A CA 1
ATOM 1964 C C . ILE A 1 255 ? -6.245 -10.306 11.470 1.00 95.69 255 ILE A C 1
ATOM 1966 O O . ILE A 1 255 ? -6.803 -9.340 10.962 1.00 95.69 255 ILE A O 1
ATOM 1970 N N . ARG A 1 256 ? -6.077 -11.458 10.818 1.00 95.88 256 ARG A N 1
ATOM 1971 C CA . ARG A 1 256 ? -6.662 -11.716 9.491 1.00 95.88 256 ARG A CA 1
ATOM 1972 C C . ARG A 1 256 ? -8.179 -11.822 9.626 1.00 95.88 256 ARG A C 1
ATOM 1974 O O . ARG A 1 256 ? -8.649 -12.635 10.416 1.00 95.88 256 ARG A O 1
ATOM 1981 N N . LEU A 1 257 ? -8.915 -10.966 8.919 1.00 96.94 257 LEU A N 1
ATOM 1982 C CA . LEU A 1 257 ? -10.371 -10.861 9.042 1.00 96.94 257 LEU A CA 1
ATOM 1983 C C . LEU A 1 257 ? -11.098 -11.444 7.831 1.00 96.94 257 LEU A C 1
ATOM 1985 O O . LEU A 1 257 ? -12.102 -12.125 8.006 1.00 96.94 257 LEU A O 1
ATOM 1989 N N . ALA A 1 258 ? -10.619 -11.157 6.619 1.00 97.31 258 ALA A N 1
ATOM 1990 C CA . ALA A 1 258 ? -11.197 -11.671 5.380 1.00 97.31 258 ALA A CA 1
ATOM 1991 C C . ALA A 1 258 ? -10.232 -11.500 4.196 1.00 97.31 258 ALA A C 1
ATOM 1993 O O . ALA A 1 258 ? -9.338 -10.652 4.243 1.00 97.31 258 ALA A O 1
ATOM 1994 N N . GLN A 1 259 ? -10.484 -12.253 3.123 1.00 97.31 259 GLN A N 1
ATOM 1995 C CA . GLN A 1 259 ? -10.069 -11.915 1.760 1.00 97.31 259 GLN A CA 1
ATOM 1996 C C . GLN A 1 259 ? -11.319 -11.702 0.911 1.00 97.31 259 GLN A C 1
ATOM 1998 O O . GLN A 1 259 ? -12.271 -12.472 1.054 1.00 97.31 259 GLN A O 1
ATOM 2003 N N . ALA A 1 260 ? -11.338 -10.669 0.071 1.00 97.75 260 ALA A N 1
ATOM 2004 C CA . ALA A 1 260 ? -12.499 -10.390 -0.772 1.00 97.75 260 ALA A CA 1
ATOM 2005 C C . ALA A 1 260 ? -12.170 -9.587 -2.027 1.00 97.75 260 ALA A C 1
ATOM 2007 O O . ALA A 1 260 ? -11.280 -8.740 -2.011 1.00 97.75 260 ALA A O 1
ATOM 2008 N N . ALA A 1 261 ? -12.958 -9.805 -3.080 1.00 97.75 261 ALA A N 1
ATOM 2009 C CA . ALA A 1 261 ? -12.919 -9.006 -4.302 1.00 97.75 261 ALA A CA 1
ATOM 2010 C C . ALA A 1 261 ? -13.775 -7.729 -4.203 1.00 97.75 261 ALA A C 1
ATOM 2012 O O . ALA A 1 261 ? -13.692 -6.844 -5.047 1.00 97.75 261 ALA A O 1
ATOM 2013 N N . HIS A 1 262 ? -14.639 -7.616 -3.197 1.00 97.69 262 HIS A N 1
ATOM 2014 C CA . HIS A 1 262 ? -15.436 -6.424 -2.952 1.00 97.69 262 HIS A CA 1
ATOM 2015 C C . HIS A 1 262 ? -15.612 -6.182 -1.453 1.00 97.69 262 HIS A C 1
ATOM 2017 O O . HIS A 1 262 ? -16.109 -7.042 -0.721 1.00 97.69 262 HIS A O 1
ATOM 2023 N N . VAL A 1 263 ? -15.249 -4.980 -0.999 1.00 98.06 263 VAL A N 1
ATOM 2024 C CA . VAL A 1 263 ? -15.312 -4.587 0.413 1.00 98.06 263 VAL A CA 1
ATOM 2025 C C . VAL A 1 263 ? -16.168 -3.336 0.569 1.00 98.06 263 VAL A C 1
ATOM 2027 O O . VAL A 1 263 ? -15.898 -2.311 -0.051 1.00 98.06 263 VAL A O 1
ATOM 2030 N N . ILE A 1 264 ? -17.185 -3.408 1.429 1.00 97.00 264 ILE A N 1
ATOM 2031 C CA . ILE A 1 264 ? -17.967 -2.248 1.871 1.00 97.00 264 ILE A CA 1
ATOM 2032 C C . ILE A 1 264 ? -17.637 -1.986 3.336 1.00 97.00 264 ILE A C 1
ATOM 2034 O O . ILE A 1 264 ? -17.746 -2.878 4.178 1.00 97.00 264 ILE A O 1
ATOM 2038 N N . LEU A 1 265 ? -17.268 -0.744 3.628 1.00 96.25 265 LEU A N 1
ATOM 2039 C CA . LEU A 1 265 ? -17.082 -0.225 4.974 1.00 96.25 265 LEU A CA 1
ATOM 2040 C C . LEU A 1 265 ? -18.153 0.839 5.235 1.00 96.25 265 LEU A C 1
ATOM 2042 O O . LEU A 1 265 ? -18.284 1.786 4.460 1.00 96.25 265 LEU A O 1
ATOM 2046 N N . THR A 1 266 ? -18.884 0.712 6.338 1.00 94.81 266 THR A N 1
ATOM 2047 C CA . THR A 1 266 ? -19.888 1.696 6.767 1.00 94.81 266 THR A CA 1
ATOM 2048 C C . THR A 1 266 ? -19.588 2.149 8.186 1.00 94.81 266 THR A C 1
ATOM 2050 O O . THR A 1 266 ? -19.392 1.303 9.055 1.00 94.81 266 THR A O 1
ATOM 2053 N N . PHE A 1 267 ? -19.561 3.461 8.425 1.00 91.75 267 PHE A N 1
ATOM 2054 C CA . PHE A 1 267 ? -19.450 4.028 9.769 1.00 91.75 267 PHE A CA 1
ATOM 2055 C C . PHE A 1 267 ? -20.832 4.090 10.434 1.00 91.75 267 PHE A C 1
ATOM 2057 O O . PHE A 1 267 ? -21.822 4.440 9.796 1.00 91.75 267 PHE A O 1
ATOM 2064 N N . LEU A 1 268 ? -20.887 3.704 11.704 1.00 88.19 268 LEU A N 1
ATOM 2065 C CA . LEU A 1 268 ? -22.061 3.735 12.566 1.00 88.19 268 LEU A CA 1
ATOM 2066 C C . LEU A 1 268 ? -21.969 4.994 13.434 1.00 88.19 268 LEU A C 1
ATOM 2068 O O . LEU A 1 268 ? -20.991 5.153 14.167 1.00 88.19 268 LEU A O 1
ATOM 2072 N N . TYR A 1 269 ? -22.960 5.875 13.322 1.00 67.94 269 TYR A N 1
ATOM 2073 C CA . TYR A 1 269 ? -23.082 7.089 14.133 1.00 67.94 269 TYR A CA 1
ATOM 2074 C C . TYR A 1 269 ? -23.749 6.815 15.482 1.00 67.94 269 TYR A C 1
ATOM 2076 O O . TYR A 1 269 ? -24.663 5.957 15.529 1.00 67.94 269 TYR A O 1
#

Radius of gyration: 19.39 Å; chains: 1; bounding box: 50×47×58 Å

Organism: NCBI:txid31246

InterPro domains:
  IPR000756 Diacylglycerol kinase, accessory domain [PF00609] (123-267)
  IPR000756 Diacylglycerol kinase, accessory domain [SM00045] (123-269)
  IPR001206 Diacylglycerol kinase, catalytic domain [PF00781] (11-65)
  IPR001206 Diacylglycerol kinase, catalytic domain [PS50146] (1-93)
  IPR001206 Diacylglycerol kinase, catalytic domain [SM00046] (1-87)
  IPR016064 NAD kinase/diacylglycerol kinase-like domain superfamily [SSF111331] (11-264)
  IPR017438 Inorganic polyphosphate/ATP-NAD kinase, N-terminal [G3DSA:3.40.50.10330] (6-101)
  IPR037607 Diacylglycerol kinase [PTHR11255] (2-266)